Protein AF-A0A2H0R9K5-F1 (afdb_monomer_lite)

Foldseek 3Di:
DDDDFDWDFLVVLCVVLVHDSVVSVVCVVVVLFDWDQDPVRGTIHGPCRSVCSQPVPVDGPPDDDDDDDDDDDDDDDDDDDDDDDDDDDDDDDDDDDDDDDDDDDDDDDDDDDDDPPVVVVVVVVVVVVVVVPPPDDDPDDDDDDDDDDDDDDDDDDDDDDDDDDDDDDDDDDDDDDDDDDPDDPPPPPPPPPPPPPDAFDWFFWAFPDPDPVVVQVLVLCLCVVVVFDKAWAEPQQVCLQDNDDDDQATEMEGEPVCVVVCCVSRVIDGDDPVNGSYIYGYDNDDQRPPWDQGPNGTHGDPVVNLVVCVVVVVVVVSVVVVVRD

Structure (mmCIF, N/CA/C/O backbone):
data_AF-A0A2H0R9K5-F1
#
_entry.id   AF-A0A2H0R9K5-F1
#
loop_
_atom_site.group_PDB
_atom_site.id
_atom_site.type_symbol
_atom_site.label_atom_id
_atom_site.label_alt_id
_atom_site.label_comp_id
_atom_site.label_asym_id
_atom_site.label_entity_id
_atom_site.label_seq_id
_atom_site.pdbx_PDB_ins_code
_atom_site.Cartn_x
_atom_site.Cartn_y
_atom_site.Cartn_z
_atom_site.occupancy
_atom_site.B_iso_or_equiv
_atom_site.auth_seq_id
_atom_site.auth_comp_id
_atom_site.auth_asym_id
_atom_site.auth_atom_id
_atom_site.pdbx_PDB_model_num
ATOM 1 N N . MET A 1 1 ? 19.486 -34.835 -18.656 1.00 61.88 1 MET A N 1
ATOM 2 C CA . MET A 1 1 ? 18.031 -34.707 -18.447 1.00 61.88 1 MET A CA 1
ATOM 3 C C . MET A 1 1 ? 17.553 -33.772 -19.537 1.00 61.88 1 MET A C 1
ATOM 5 O O . MET A 1 1 ? 18.113 -32.690 -19.627 1.00 61.88 1 MET A O 1
ATOM 9 N N . GLU A 1 2 ? 16.656 -34.202 -20.420 1.00 77.75 2 GLU A N 1
ATOM 10 C CA . GLU A 1 2 ? 16.160 -33.324 -21.487 1.00 77.75 2 GLU A CA 1
ATOM 11 C C . GLU A 1 2 ? 15.009 -32.481 -20.941 1.00 77.75 2 GLU A C 1
ATOM 13 O O . GLU A 1 2 ? 14.020 -33.021 -20.452 1.00 77.75 2 GLU A O 1
ATOM 18 N N . LEU A 1 3 ? 15.168 -31.159 -20.976 1.00 84.88 3 LEU A N 1
ATOM 19 C CA . LEU A 1 3 ? 14.129 -30.216 -20.570 1.00 84.88 3 LEU A CA 1
ATOM 20 C C . LEU A 1 3 ? 13.207 -29.900 -21.758 1.00 84.88 3 LEU A C 1
ATOM 22 O O . LEU A 1 3 ? 13.660 -29.810 -22.902 1.00 84.88 3 LEU A O 1
ATOM 26 N N . GLU A 1 4 ? 11.920 -29.701 -21.489 1.00 88.12 4 GLU A N 1
ATOM 27 C CA . GLU A 1 4 ? 10.955 -29.189 -22.470 1.00 88.12 4 GLU A CA 1
ATOM 28 C C . GLU A 1 4 ? 11.225 -27.708 -22.778 1.00 88.12 4 GLU A C 1
ATOM 30 O O . GLU A 1 4 ? 11.683 -26.964 -21.907 1.00 88.12 4 GLU A O 1
ATOM 35 N N . ASP A 1 5 ? 10.934 -27.249 -23.999 1.00 89.38 5 ASP A N 1
ATOM 36 C CA . ASP A 1 5 ? 11.090 -25.832 -24.361 1.00 89.38 5 ASP A CA 1
ATOM 37 C C . ASP A 1 5 ? 9.854 -25.027 -23.924 1.00 89.38 5 ASP A C 1
ATOM 39 O O . ASP A 1 5 ? 8.963 -24.709 -24.711 1.00 89.38 5 ASP A O 1
ATOM 43 N N . ARG A 1 6 ? 9.769 -24.776 -22.612 1.00 94.06 6 ARG A N 1
ATOM 44 C CA . ARG A 1 6 ? 8.686 -24.030 -21.954 1.00 94.06 6 ARG A CA 1
ATOM 45 C C . ARG A 1 6 ? 9.226 -23.072 -20.889 1.00 94.06 6 ARG A C 1
ATOM 47 O O . ARG A 1 6 ? 10.407 -23.103 -20.540 1.00 94.06 6 ARG A O 1
ATOM 54 N N . PHE A 1 7 ? 8.346 -22.238 -20.336 1.00 94.62 7 PHE A N 1
ATOM 55 C CA . PHE A 1 7 ? 8.661 -21.402 -19.176 1.00 94.62 7 PHE A CA 1
ATOM 56 C C . PHE A 1 7 ? 8.480 -22.171 -17.863 1.00 94.62 7 PHE A C 1
ATOM 58 O O . PHE A 1 7 ? 7.364 -22.535 -17.498 1.00 94.62 7 PHE A O 1
ATOM 65 N N . PHE A 1 8 ? 9.567 -22.342 -17.116 1.00 97.12 8 PHE A N 1
ATOM 66 C CA . PHE A 1 8 ? 9.575 -22.985 -15.802 1.00 97.12 8 PHE A CA 1
ATOM 67 C C . PHE A 1 8 ? 9.373 -21.966 -14.672 1.00 97.12 8 PHE A C 1
ATOM 69 O O . PHE A 1 8 ? 9.818 -20.813 -14.751 1.00 97.12 8 PHE A O 1
ATOM 76 N N . LYS A 1 9 ? 8.699 -22.389 -13.600 1.00 97.50 9 LYS A N 1
ATOM 77 C CA . LYS A 1 9 ? 8.532 -21.644 -12.342 1.00 97.50 9 LYS A CA 1
ATOM 78 C C . LYS A 1 9 ? 9.784 -21.786 -11.471 1.00 97.50 9 LYS A C 1
ATOM 80 O O . LYS A 1 9 ? 10.471 -22.800 -11.526 1.00 97.50 9 LYS A O 1
ATOM 85 N N . SER A 1 10 ? 10.034 -20.820 -10.586 1.00 96.62 10 SER A N 1
ATOM 86 C CA . SER A 1 10 ? 11.189 -20.847 -9.671 1.00 96.62 10 SER A CA 1
ATOM 87 C C . SER A 1 10 ? 11.272 -22.109 -8.798 1.00 96.62 10 SER A C 1
ATOM 89 O O . SER A 1 10 ? 12.369 -22.537 -8.462 1.00 96.62 10 SER A O 1
ATOM 91 N N . THR A 1 11 ? 10.139 -22.723 -8.442 1.00 97.00 11 THR A N 1
ATOM 92 C CA . THR A 1 11 ? 10.111 -24.001 -7.708 1.00 97.00 11 THR A CA 1
ATOM 93 C C . THR A 1 11 ? 10.608 -25.160 -8.571 1.00 97.00 11 THR A C 1
ATOM 95 O O . THR A 1 11 ? 11.535 -25.845 -8.164 1.00 97.00 11 THR A O 1
ATOM 98 N N . GLU A 1 12 ? 10.090 -25.305 -9.797 1.00 96.75 12 GLU A N 1
ATOM 99 C CA . GLU A 1 12 ? 10.539 -26.338 -10.745 1.00 96.75 12 GLU A CA 1
ATOM 100 C C . GLU A 1 12 ? 12.044 -26.211 -11.032 1.00 96.75 12 GLU A C 1
ATOM 102 O O . GLU A 1 12 ? 12.755 -27.207 -11.071 1.00 96.75 12 GLU A O 1
ATOM 107 N N . VAL A 1 13 ? 12.555 -24.984 -11.187 1.00 96.81 13 VAL A N 1
ATOM 108 C CA . VAL A 1 13 ? 13.990 -24.745 -11.426 1.00 96.81 13 VAL A CA 1
ATOM 109 C C . VAL A 1 13 ? 14.841 -25.068 -10.201 1.00 96.81 13 VAL A C 1
ATOM 111 O O . VAL A 1 13 ? 15.921 -25.632 -10.353 1.00 96.81 13 VAL A O 1
ATOM 114 N N . ALA A 1 14 ? 14.371 -24.754 -8.993 1.00 97.12 14 ALA A N 1
ATOM 115 C CA . ALA A 1 14 ? 15.054 -25.140 -7.761 1.00 97.12 14 ALA A CA 1
ATOM 116 C C . ALA A 1 14 ? 15.192 -26.674 -7.660 1.00 97.12 14 ALA A C 1
ATOM 118 O O . ALA A 1 14 ? 16.291 -27.169 -7.400 1.00 97.12 14 ALA A O 1
ATOM 119 N N . ASP A 1 15 ? 14.124 -27.410 -7.985 1.00 96.19 15 ASP A N 1
ATOM 120 C CA . ASP A 1 15 ? 14.109 -28.877 -8.005 1.00 96.19 15 ASP A CA 1
ATOM 121 C C . ASP A 1 15 ? 15.028 -29.455 -9.103 1.00 96.19 15 ASP A C 1
ATOM 123 O O . ASP A 1 15 ? 15.828 -30.349 -8.823 1.00 96.19 15 ASP A O 1
ATOM 127 N N . ILE A 1 16 ? 14.990 -28.910 -10.331 1.00 94.38 16 ILE A N 1
ATOM 128 C CA . ILE A 1 16 ? 15.863 -29.317 -11.456 1.00 94.38 16 ILE A CA 1
ATOM 129 C C . ILE A 1 16 ? 17.349 -29.117 -11.121 1.00 94.38 16 ILE A C 1
ATOM 131 O O . ILE A 1 16 ? 18.182 -29.957 -11.462 1.00 94.38 16 ILE A O 1
ATOM 135 N N . LEU A 1 17 ? 17.692 -28.007 -10.462 1.00 93.50 17 LEU A N 1
ATOM 136 C CA . LEU A 1 17 ? 19.065 -27.691 -10.063 1.00 93.50 17 LEU A CA 1
ATOM 137 C C . LEU A 1 17 ? 19.501 -28.404 -8.769 1.00 93.50 17 LEU A C 1
ATOM 139 O O . LEU A 1 17 ? 20.679 -28.344 -8.418 1.00 93.50 17 LEU A O 1
ATOM 143 N N . GLY A 1 18 ? 18.583 -29.051 -8.042 1.00 95.50 18 GLY A N 1
ATOM 144 C CA . GLY A 1 18 ? 18.864 -29.688 -6.752 1.00 95.50 18 GLY A CA 1
ATOM 145 C C . GLY A 1 18 ? 19.225 -28.699 -5.635 1.00 95.50 18 GLY A C 1
ATOM 146 O O . GLY A 1 18 ? 19.995 -29.042 -4.736 1.00 95.50 18 GLY A O 1
ATOM 147 N N . VAL A 1 19 ? 18.709 -27.465 -5.683 1.00 96.31 19 VAL A N 1
ATOM 148 C CA . VAL A 1 19 ? 19.006 -26.401 -4.707 1.00 96.31 19 VAL A CA 1
ATOM 149 C C . VAL A 1 19 ? 17.740 -25.868 -4.042 1.00 96.31 19 VAL A C 1
ATOM 151 O O . VAL A 1 19 ? 16.643 -25.978 -4.572 1.00 96.31 19 VAL A O 1
ATOM 154 N N . SER A 1 20 ? 17.873 -25.223 -2.880 1.00 97.69 20 SER A N 1
ATOM 155 C CA . SER A 1 20 ? 16.721 -24.554 -2.261 1.00 97.69 20 SER A CA 1
ATOM 156 C C . SER A 1 20 ? 16.257 -23.346 -3.087 1.00 97.69 20 SER A C 1
ATOM 158 O O . SER A 1 20 ? 17.076 -22.634 -3.673 1.00 97.69 20 SER A O 1
ATOM 160 N N . LEU A 1 21 ? 14.961 -23.026 -3.035 1.00 96.94 21 LEU A N 1
ATOM 161 C CA . LEU A 1 21 ? 14.397 -21.823 -3.664 1.00 96.94 21 LEU A CA 1
ATOM 162 C C . LEU A 1 21 ? 15.119 -20.529 -3.223 1.00 96.94 21 LEU A C 1
ATOM 164 O O . LEU A 1 21 ? 15.332 -19.619 -4.020 1.00 96.94 21 LEU A O 1
ATOM 168 N N . ARG A 1 22 ? 15.575 -20.466 -1.962 1.00 95.62 22 ARG A N 1
ATOM 169 C CA . ARG A 1 22 ? 16.378 -19.349 -1.430 1.00 95.62 22 ARG A CA 1
ATOM 170 C C . ARG A 1 22 ? 17.770 -19.267 -2.065 1.00 95.62 22 ARG A C 1
ATOM 172 O O . ARG A 1 22 ? 18.311 -18.173 -2.217 1.00 95.62 22 ARG A O 1
ATOM 179 N N . THR A 1 23 ? 18.354 -20.408 -2.423 1.00 96.94 23 THR A N 1
ATOM 180 C CA . THR A 1 23 ? 19.623 -20.480 -3.158 1.00 96.94 23 THR A CA 1
ATOM 181 C C . THR A 1 23 ? 19.438 -19.998 -4.596 1.00 96.94 23 THR A C 1
ATOM 183 O O . THR A 1 23 ? 20.260 -19.220 -5.069 1.00 96.94 23 THR A O 1
ATOM 186 N N . LEU A 1 24 ? 18.336 -20.383 -5.253 1.00 97.00 24 LEU A N 1
ATOM 187 C CA . LEU A 1 24 ? 18.006 -19.915 -6.602 1.00 97.00 24 LEU A CA 1
ATOM 188 C C . LEU A 1 24 ? 17.860 -18.386 -6.658 1.00 97.00 24 LEU A C 1
ATOM 190 O O . LEU A 1 24 ? 18.497 -17.759 -7.499 1.00 97.00 24 LEU A O 1
ATOM 194 N N . TYR A 1 25 ? 17.119 -17.774 -5.724 1.00 96.12 25 TYR A N 1
ATOM 195 C CA . TYR A 1 25 ? 17.023 -16.307 -5.660 1.00 96.12 25 TYR A CA 1
ATOM 196 C C . TYR A 1 25 ? 18.395 -15.643 -5.488 1.00 96.12 25 TYR A C 1
ATOM 198 O O . TYR A 1 25 ? 18.712 -14.713 -6.218 1.00 96.12 25 TYR A O 1
ATOM 206 N N . ARG A 1 26 ? 19.285 -16.195 -4.651 1.00 96.31 26 ARG A N 1
ATOM 207 C CA . ARG A 1 26 ? 20.668 -15.693 -4.542 1.00 96.31 26 ARG A CA 1
ATOM 208 C C . ARG A 1 26 ? 21.471 -15.802 -5.842 1.00 96.31 26 ARG A C 1
ATOM 210 O O . ARG A 1 26 ? 22.370 -14.990 -6.057 1.00 96.31 26 ARG A O 1
ATOM 217 N N . TYR A 1 27 ? 21.205 -16.789 -6.697 1.00 95.88 27 TYR A N 1
ATOM 218 C CA . TYR A 1 27 ? 21.836 -16.875 -8.019 1.00 95.88 27 TYR A CA 1
ATOM 219 C C . TYR A 1 27 ? 21.291 -15.822 -8.990 1.00 95.88 27 TYR A C 1
ATOM 221 O O . TYR A 1 27 ? 22.061 -15.321 -9.804 1.00 95.88 27 TYR A O 1
ATOM 229 N N . MET A 1 28 ? 20.021 -15.435 -8.863 1.00 95.12 28 MET A N 1
ATOM 230 C CA . MET A 1 28 ? 19.439 -14.316 -9.611 1.00 95.12 28 MET A CA 1
ATOM 231 C C . MET A 1 28 ? 20.003 -12.972 -9.122 1.00 95.12 28 MET A C 1
ATOM 233 O O . MET A 1 28 ? 20.501 -12.193 -9.929 1.00 95.12 28 MET A O 1
ATOM 237 N N . ASP A 1 29 ? 20.033 -12.743 -7.802 1.00 94.69 29 ASP A N 1
ATOM 238 C CA . ASP A 1 29 ? 20.587 -11.528 -7.176 1.00 94.69 29 ASP A CA 1
ATOM 239 C C . ASP A 1 29 ? 22.064 -11.306 -7.549 1.00 94.69 29 ASP A C 1
ATOM 241 O O . ASP A 1 29 ? 22.517 -10.177 -7.718 1.00 94.69 29 ASP A O 1
ATOM 245 N N . SER A 1 30 ? 22.828 -12.398 -7.683 1.00 94.31 30 SER A N 1
ATOM 246 C CA . SER A 1 30 ? 24.239 -12.374 -8.096 1.00 94.31 30 SER A CA 1
ATOM 247 C C . SER A 1 30 ? 24.457 -12.512 -9.608 1.00 94.31 30 SER A C 1
ATOM 249 O O . SER A 1 30 ? 25.593 -12.732 -10.024 1.00 94.31 30 SER A O 1
ATOM 251 N N . GLN A 1 31 ? 23.396 -12.386 -10.419 1.00 92.94 31 GLN A N 1
ATOM 252 C CA . GLN A 1 31 ? 23.425 -12.432 -11.891 1.00 92.94 31 GLN A CA 1
ATOM 253 C C . GLN A 1 31 ? 24.132 -13.677 -12.465 1.00 92.94 31 GLN A C 1
ATOM 255 O O . GLN A 1 31 ? 24.760 -13.636 -13.519 1.00 92.94 31 GLN A O 1
ATOM 260 N N . LYS A 1 32 ? 24.042 -14.809 -11.756 1.00 93.00 32 LYS A N 1
ATOM 261 C CA . LYS A 1 32 ? 24.584 -16.103 -12.201 1.00 93.00 32 LYS A CA 1
ATOM 262 C C . LYS A 1 32 ? 23.609 -16.882 -13.074 1.00 93.00 32 LYS A C 1
ATOM 264 O O . LYS A 1 32 ? 24.047 -17.724 -13.849 1.00 93.00 32 LYS A O 1
ATOM 269 N N . ILE A 1 33 ? 22.310 -16.635 -12.918 1.00 93.94 33 ILE A N 1
ATOM 270 C CA . ILE A 1 33 ? 21.252 -17.196 -13.758 1.00 93.94 33 ILE A CA 1
ATOM 271 C C . ILE A 1 33 ? 20.257 -16.092 -14.113 1.00 93.94 33 ILE A C 1
ATOM 273 O O . ILE A 1 33 ? 19.714 -15.424 -13.231 1.00 93.94 33 ILE A O 1
ATOM 277 N N . ASP A 1 34 ? 20.019 -15.912 -15.409 1.00 94.62 34 ASP A N 1
ATOM 278 C CA . ASP A 1 34 ? 19.022 -14.966 -15.898 1.00 94.62 34 ASP A CA 1
ATOM 279 C C . ASP A 1 34 ? 17.603 -15.511 -15.714 1.00 94.62 34 ASP A C 1
ATOM 281 O O . ASP A 1 34 ? 17.354 -16.718 -15.755 1.00 94.62 34 ASP A O 1
ATOM 285 N N . SER A 1 35 ? 16.645 -14.597 -15.573 1.00 95.44 35 SER A N 1
ATOM 286 C CA . SER A 1 35 ? 15.220 -14.918 -15.518 1.00 95.44 35 SER A CA 1
ATOM 287 C C . SER A 1 35 ? 14.408 -13.872 -16.274 1.00 95.44 35 SER A C 1
ATOM 289 O O . SER A 1 35 ? 14.797 -12.709 -16.358 1.00 95.44 35 SER A O 1
ATOM 291 N N . VAL A 1 36 ? 13.263 -14.280 -16.811 1.00 95.44 36 VAL A N 1
ATOM 292 C CA . VAL A 1 36 ? 12.267 -13.379 -17.393 1.00 95.44 36 VAL A CA 1
ATOM 293 C C . VAL A 1 36 ? 11.267 -13.022 -16.299 1.00 95.44 36 VAL A C 1
ATOM 295 O O . VAL A 1 36 ? 10.585 -13.902 -15.769 1.00 95.44 36 VAL A O 1
ATOM 298 N N . GLN A 1 37 ? 11.171 -11.745 -15.935 1.00 95.56 37 GLN A N 1
ATOM 299 C CA . GLN A 1 37 ? 10.149 -11.279 -15.002 1.00 95.56 37 GLN A CA 1
ATOM 300 C C . GLN A 1 37 ? 8.855 -10.978 -15.767 1.00 95.56 37 GLN A C 1
ATOM 302 O O . GLN A 1 37 ? 8.848 -10.181 -16.701 1.00 95.56 37 GLN A O 1
ATOM 307 N N . LEU A 1 38 ? 7.757 -11.633 -15.387 1.00 92.94 38 LEU A N 1
ATOM 308 C CA . LEU A 1 38 ? 6.435 -11.346 -15.949 1.00 92.94 38 LEU A CA 1
ATOM 309 C C . LEU A 1 38 ? 5.894 -10.004 -15.415 1.00 92.94 38 LEU A C 1
ATOM 311 O O . LEU A 1 38 ? 6.276 -9.608 -14.312 1.00 92.94 38 LEU A O 1
ATOM 315 N N . PRO A 1 39 ? 4.905 -9.370 -16.080 1.00 90.88 39 PRO A N 1
ATOM 316 C CA . PRO A 1 39 ? 4.207 -8.187 -15.552 1.00 90.88 39 PRO A CA 1
ATOM 317 C C . PRO A 1 39 ? 3.599 -8.382 -14.149 1.00 90.88 39 PRO A C 1
ATOM 319 O O . PRO A 1 39 ? 3.435 -7.431 -13.392 1.00 90.88 39 PRO A O 1
ATOM 322 N N . SER A 1 40 ? 3.327 -9.634 -13.760 1.00 90.00 40 SER A N 1
ATOM 323 C CA . SER A 1 40 ? 2.910 -10.023 -12.402 1.00 90.00 40 SER A CA 1
ATOM 324 C C . SER A 1 40 ? 4.023 -9.961 -11.338 1.00 90.00 40 SER A C 1
ATOM 326 O O . SER A 1 40 ? 3.800 -10.378 -10.203 1.00 90.00 40 SER A O 1
ATOM 328 N N . GLY A 1 41 ? 5.240 -9.540 -11.698 1.00 90.81 41 GLY A N 1
ATOM 329 C CA . GLY A 1 41 ? 6.438 -9.561 -10.851 1.00 90.81 41 GLY A CA 1
ATOM 330 C C . GLY A 1 41 ? 7.058 -10.951 -10.658 1.00 90.81 41 GLY A C 1
ATOM 331 O O . GLY A 1 41 ? 8.177 -11.063 -10.160 1.00 90.81 41 GLY A O 1
ATOM 332 N N . ARG A 1 42 ? 6.372 -12.029 -11.066 1.00 93.56 42 ARG A N 1
ATOM 333 C CA . ARG A 1 42 ? 6.848 -13.410 -10.895 1.00 93.56 42 ARG A CA 1
ATOM 334 C C . ARG A 1 42 ? 7.900 -13.767 -11.947 1.00 93.56 42 ARG A C 1
ATOM 336 O O . ARG A 1 42 ? 7.659 -13.618 -13.143 1.00 93.56 42 ARG A O 1
ATOM 343 N N . HIS A 1 43 ? 9.012 -14.343 -11.504 1.00 96.44 43 HIS A N 1
ATOM 344 C CA . HIS A 1 43 ? 10.077 -14.820 -12.386 1.00 96.44 43 HIS A CA 1
ATOM 345 C C . HIS A 1 43 ? 9.704 -16.126 -13.107 1.00 96.44 43 HIS A C 1
ATOM 347 O O . HIS A 1 43 ? 8.963 -16.971 -12.587 1.00 96.44 43 HIS A O 1
ATOM 353 N N . ARG A 1 44 ? 10.223 -16.279 -14.325 1.00 96.62 44 ARG A N 1
ATOM 354 C CA . ARG A 1 44 ? 10.183 -17.480 -15.163 1.00 96.62 44 ARG A CA 1
ATOM 355 C C . ARG A 1 44 ? 11.550 -17.722 -15.778 1.00 96.62 44 ARG A C 1
ATOM 357 O O . ARG A 1 44 ? 12.317 -16.786 -15.984 1.00 96.62 44 ARG A O 1
ATOM 364 N N . PHE A 1 45 ? 11.821 -18.974 -16.110 1.00 97.25 45 PHE A N 1
ATOM 365 C CA . PHE A 1 45 ? 13.084 -19.390 -16.706 1.00 97.25 45 PHE A CA 1
ATOM 366 C C . PHE A 1 45 ? 12.807 -20.148 -17.994 1.00 97.25 45 PHE A C 1
ATOM 368 O O . PHE A 1 45 ? 11.906 -20.984 -18.047 1.00 97.25 45 PHE A O 1
ATOM 375 N N . THR A 1 46 ? 13.578 -19.853 -19.030 1.00 96.62 46 THR A N 1
ATOM 376 C CA . THR A 1 46 ? 13.589 -20.628 -20.273 1.00 96.62 46 THR A CA 1
ATOM 377 C C . THR A 1 46 ? 14.533 -21.818 -20.137 1.00 96.62 46 THR A C 1
ATOM 379 O O . THR A 1 46 ? 15.517 -21.759 -19.392 1.00 96.62 46 THR A O 1
ATOM 382 N N . LYS A 1 47 ? 14.292 -22.873 -20.920 1.00 94.81 47 LYS A N 1
ATOM 383 C CA . LYS A 1 47 ? 15.194 -24.027 -21.044 1.00 94.81 47 LYS A CA 1
ATOM 384 C C . LYS A 1 47 ? 16.664 -23.611 -21.199 1.00 94.81 47 LYS A C 1
ATOM 386 O O . LYS A 1 47 ? 17.516 -24.070 -20.444 1.00 94.81 47 LYS A O 1
ATOM 391 N N . LYS A 1 48 ? 16.941 -22.669 -22.108 1.00 93.50 48 LYS A N 1
ATOM 392 C CA . LYS A 1 48 ? 18.295 -22.167 -22.408 1.00 93.50 48 LYS A CA 1
ATOM 393 C C . LYS A 1 48 ? 18.993 -21.517 -21.210 1.00 93.50 48 LYS A C 1
ATOM 395 O O . LYS A 1 48 ? 20.207 -21.634 -21.103 1.00 93.50 48 LYS A O 1
ATOM 400 N N . GLN A 1 49 ? 18.260 -20.855 -20.312 1.00 93.81 49 GLN A N 1
ATOM 401 C CA . GLN A 1 49 ? 18.834 -20.260 -19.095 1.00 93.81 49 GLN A CA 1
ATOM 402 C C . GLN A 1 49 ? 19.214 -21.337 -18.070 1.00 93.81 49 GLN A C 1
ATOM 404 O O . GLN A 1 49 ? 20.272 -21.252 -17.452 1.00 93.81 49 GLN A O 1
ATOM 409 N N . ILE A 1 50 ? 18.387 -22.378 -17.929 1.00 94.06 50 ILE A N 1
ATOM 410 C CA . ILE A 1 50 ? 18.628 -23.496 -17.004 1.00 94.06 50 ILE A CA 1
ATOM 411 C C . ILE A 1 50 ? 19.787 -24.368 -17.509 1.00 94.06 50 ILE A C 1
ATOM 413 O O . ILE A 1 50 ? 20.716 -24.655 -16.758 1.00 94.06 50 ILE A O 1
ATOM 417 N N . GLU A 1 51 ? 19.776 -24.742 -18.792 1.00 92.50 51 GLU A N 1
ATOM 418 C CA . GLU A 1 51 ? 20.873 -25.478 -19.435 1.00 92.50 51 GLU A CA 1
ATOM 419 C C . GLU A 1 51 ? 22.157 -24.642 -19.464 1.00 92.50 51 GLU A C 1
ATOM 421 O O . GLU A 1 51 ? 23.228 -25.141 -19.128 1.00 92.50 51 GLU A O 1
ATOM 426 N N . GLY A 1 52 ? 22.049 -23.347 -19.776 1.00 91.50 52 GLY A N 1
ATOM 427 C CA . GLY A 1 52 ? 23.154 -22.399 -19.690 1.00 91.50 52 GLY A CA 1
ATOM 428 C C . GLY A 1 52 ? 23.786 -22.389 -18.301 1.00 91.50 52 GLY A C 1
ATOM 429 O O . GLY A 1 52 ? 25.002 -22.501 -18.197 1.00 91.50 52 GLY A O 1
ATOM 430 N N . PHE A 1 53 ? 22.994 -22.348 -17.229 1.00 91.56 53 PHE A N 1
ATOM 431 C CA . PHE A 1 53 ? 23.512 -22.425 -15.861 1.00 91.56 53 PHE A CA 1
ATOM 432 C C . PHE A 1 53 ? 24.170 -23.781 -15.545 1.00 91.56 53 PHE A C 1
ATOM 434 O O . PHE A 1 53 ? 25.273 -23.811 -15.002 1.00 91.56 53 PHE A O 1
ATOM 441 N N . LEU A 1 54 ? 23.532 -24.895 -15.923 1.00 89.25 54 LEU A N 1
ATOM 442 C CA . LEU A 1 54 ? 24.034 -26.256 -15.678 1.00 89.25 54 LEU A CA 1
ATOM 443 C C . LEU A 1 54 ? 25.339 -26.582 -16.423 1.00 89.25 54 LEU A C 1
ATOM 445 O O . LEU A 1 54 ? 26.110 -27.409 -15.939 1.00 89.25 54 LEU A O 1
ATOM 449 N N . TYR A 1 55 ? 25.572 -25.962 -17.585 1.00 85.88 55 TYR A N 1
ATOM 450 C CA . TYR A 1 55 ? 26.686 -26.292 -18.480 1.00 85.88 55 TYR A CA 1
ATOM 451 C C . TYR A 1 55 ? 27.705 -25.151 -18.700 1.00 85.88 55 TYR A C 1
ATOM 453 O O . TYR A 1 55 ? 28.745 -25.396 -19.309 1.00 85.88 55 TYR A O 1
ATOM 461 N N . SER A 1 56 ? 27.475 -23.926 -18.197 1.00 72.81 56 SER A N 1
ATOM 462 C CA . SER A 1 56 ? 28.468 -22.826 -18.282 1.00 72.81 56 SER A CA 1
ATOM 463 C C . SER A 1 56 ? 29.681 -23.051 -17.381 1.00 72.81 56 SER A C 1
ATOM 465 O O . SER A 1 56 ? 30.797 -22.672 -17.733 1.00 72.81 56 SER A O 1
ATOM 467 N N . SER A 1 57 ? 29.493 -23.697 -16.228 1.00 56.88 57 SER A N 1
ATOM 468 C CA . SER A 1 57 ? 30.588 -24.375 -15.538 1.00 56.88 57 SER A CA 1
ATOM 469 C C . SER A 1 57 ? 30.768 -25.744 -16.187 1.00 56.88 57 SER A C 1
ATOM 471 O O . SER A 1 57 ? 29.886 -26.588 -16.061 1.00 56.88 57 SER A O 1
ATOM 473 N N . GLY A 1 58 ? 31.899 -25.971 -16.861 1.00 48.09 58 GLY A N 1
ATOM 474 C CA . GLY A 1 58 ? 32.185 -27.189 -17.640 1.00 48.09 58 GLY A CA 1
ATOM 475 C C . GLY A 1 58 ? 32.343 -28.498 -16.847 1.00 48.09 58 GLY A C 1
ATOM 476 O O . GLY A 1 58 ? 32.968 -29.424 -17.346 1.00 48.09 58 GLY A O 1
ATOM 477 N N . GLU A 1 59 ? 31.797 -28.571 -15.633 1.00 50.78 59 GLU A N 1
ATOM 478 C CA . GLU A 1 59 ? 31.743 -29.737 -14.751 1.00 50.78 59 GLU A CA 1
ATOM 479 C C . GLU A 1 59 ? 30.312 -29.833 -14.181 1.00 50.78 59 GLU A C 1
ATOM 481 O O . GLU A 1 59 ? 29.872 -28.902 -13.495 1.00 50.78 59 GLU A O 1
ATOM 486 N N . PRO A 1 60 ? 29.547 -30.906 -14.457 1.00 48.84 60 PRO A N 1
ATOM 487 C CA . PRO A 1 60 ? 28.164 -31.014 -14.006 1.00 48.84 60 PRO A CA 1
ATOM 488 C C . PRO A 1 60 ? 28.094 -31.249 -12.490 1.00 48.84 60 PRO A C 1
ATOM 490 O O . PRO A 1 60 ? 28.524 -32.285 -11.988 1.00 48.84 60 PRO A O 1
ATOM 493 N N . LEU A 1 61 ? 27.452 -30.334 -11.756 1.00 52.78 61 LEU A N 1
ATOM 494 C CA . LEU A 1 61 ? 27.316 -30.363 -10.286 1.00 52.78 61 LEU A CA 1
ATOM 495 C C . LEU A 1 61 ? 26.476 -31.531 -9.711 1.00 52.78 61 LEU A C 1
ATOM 497 O O . LEU A 1 61 ? 26.180 -31.555 -8.517 1.00 52.78 61 LEU A O 1
ATOM 501 N N . MET A 1 62 ? 26.109 -32.534 -10.513 1.00 47.69 62 MET A N 1
ATOM 502 C CA . MET A 1 62 ? 25.287 -33.679 -10.097 1.00 47.69 62 MET A CA 1
ATOM 503 C C . MET A 1 62 ? 26.081 -34.813 -9.424 1.00 47.69 62 MET A C 1
ATOM 505 O O . MET A 1 62 ? 25.812 -35.987 -9.672 1.00 47.69 62 MET A O 1
ATOM 509 N N . GLN A 1 63 ? 27.037 -34.484 -8.549 1.00 43.38 63 GLN A N 1
ATOM 510 C CA . GLN A 1 63 ? 27.637 -35.438 -7.606 1.00 43.38 63 GLN A CA 1
ATOM 511 C C . GLN A 1 63 ? 28.420 -34.713 -6.501 1.00 43.38 63 GLN A C 1
ATOM 513 O O . GLN A 1 63 ? 29.615 -34.480 -6.634 1.00 43.38 63 GLN A O 1
ATOM 518 N N . ASN A 1 64 ? 27.735 -34.354 -5.407 1.00 38.47 64 ASN A N 1
ATOM 519 C CA . ASN A 1 64 ? 28.247 -34.407 -4.026 1.00 38.47 64 ASN A CA 1
ATOM 520 C C . ASN A 1 64 ? 27.183 -33.891 -3.041 1.00 38.47 64 ASN A C 1
ATOM 522 O O . ASN A 1 64 ? 27.086 -32.695 -2.781 1.00 38.47 64 ASN A O 1
ATOM 526 N N . ILE A 1 65 ? 26.412 -34.813 -2.455 1.00 40.69 65 ILE A N 1
ATOM 527 C CA . ILE A 1 65 ? 25.591 -34.545 -1.266 1.00 40.69 65 ILE A CA 1
ATOM 528 C C . ILE A 1 65 ? 26.375 -35.052 -0.046 1.00 40.69 65 ILE A C 1
ATOM 530 O O . ILE A 1 65 ? 26.356 -36.257 0.219 1.00 40.69 65 ILE A O 1
ATOM 534 N N . PRO A 1 66 ? 27.062 -34.188 0.723 1.00 40.16 66 PRO A N 1
ATOM 535 C CA . PRO A 1 66 ? 27.548 -34.563 2.038 1.00 40.16 66 PRO A CA 1
ATOM 536 C C . PRO A 1 66 ? 26.378 -34.531 3.029 1.00 40.16 66 PRO A C 1
ATOM 538 O O . PRO A 1 66 ? 26.086 -33.511 3.652 1.00 40.16 66 PRO A O 1
ATOM 541 N N . ASN A 1 67 ? 25.722 -35.677 3.204 1.00 45.84 67 ASN A N 1
ATOM 542 C CA . ASN A 1 67 ? 24.987 -35.942 4.436 1.00 45.84 67 ASN A CA 1
ATOM 543 C C . ASN A 1 67 ? 25.996 -35.926 5.593 1.00 45.84 67 ASN A C 1
ATOM 545 O O . ASN A 1 67 ? 26.788 -36.861 5.696 1.00 45.84 67 ASN A O 1
ATOM 549 N N . ASN A 1 68 ? 25.938 -34.937 6.490 1.00 35.94 68 ASN A N 1
ATOM 550 C CA . ASN A 1 68 ? 26.186 -35.244 7.897 1.00 35.94 68 ASN A CA 1
ATOM 551 C C . ASN A 1 68 ? 25.549 -34.261 8.883 1.00 35.94 68 ASN A C 1
ATOM 553 O O . ASN A 1 68 ? 25.576 -33.046 8.704 1.00 35.94 68 ASN A O 1
ATOM 557 N N . SER A 1 69 ? 25.015 -34.836 9.956 1.00 44.09 69 SER A N 1
ATOM 558 C CA . SER A 1 69 ? 24.738 -34.150 11.221 1.00 44.09 69 SER A CA 1
ATOM 559 C C . SER A 1 69 ? 25.964 -34.254 12.144 1.00 44.09 69 SER A C 1
ATOM 561 O O . SER A 1 69 ? 26.906 -34.968 11.810 1.00 44.09 69 SER A O 1
ATOM 563 N N . GLN A 1 70 ? 25.895 -33.627 13.328 1.00 43.66 70 GLN A N 1
ATOM 564 C CA . GLN A 1 70 ? 26.941 -33.578 14.374 1.00 43.66 70 GLN A CA 1
ATOM 565 C C . GLN A 1 70 ? 28.111 -32.636 14.008 1.00 43.66 70 GLN A C 1
ATOM 567 O O . GLN A 1 70 ? 28.698 -32.741 12.940 1.00 43.66 70 GLN A O 1
ATOM 572 N N . ASP A 1 71 ? 28.329 -31.537 14.739 1.00 43.94 71 ASP A N 1
ATOM 573 C CA . ASP A 1 71 ? 28.824 -31.414 16.131 1.00 43.94 71 ASP A CA 1
ATOM 574 C C . ASP A 1 71 ? 30.361 -31.549 16.220 1.00 43.94 71 ASP A C 1
ATOM 576 O O . ASP A 1 71 ? 30.984 -32.226 15.410 1.00 43.94 71 ASP A O 1
ATOM 580 N N . SER A 1 72 ? 30.964 -30.908 17.226 1.00 41.59 72 SER A N 1
ATOM 581 C CA . SER A 1 72 ? 32.399 -30.628 17.417 1.00 41.59 72 SER A CA 1
ATOM 582 C C . SER A 1 72 ? 32.933 -29.432 16.621 1.00 41.59 72 SER A C 1
ATOM 584 O O . SER A 1 72 ? 33.228 -29.507 15.430 1.00 41.59 72 SER A O 1
ATOM 586 N N . GLY A 1 73 ? 33.141 -28.312 17.317 1.00 43.97 73 GLY A N 1
ATOM 587 C CA . GLY A 1 73 ? 33.900 -27.189 16.773 1.00 43.97 73 GLY A CA 1
ATOM 588 C C . GLY A 1 73 ? 35.395 -27.505 16.687 1.00 43.97 73 GLY A C 1
ATOM 589 O O . GLY A 1 73 ? 35.952 -28.148 17.576 1.00 43.97 73 GLY A O 1
ATOM 590 N N . ASN A 1 74 ? 36.071 -26.981 15.663 1.00 37.59 74 ASN A N 1
ATOM 591 C CA . ASN A 1 74 ? 37.518 -26.811 15.721 1.00 37.59 74 ASN A CA 1
ATOM 592 C C . ASN A 1 74 ? 37.959 -25.539 14.986 1.00 37.59 74 ASN A C 1
ATOM 594 O O . ASN A 1 74 ? 37.523 -25.256 13.872 1.00 37.59 74 ASN A O 1
ATOM 598 N N . ARG A 1 75 ? 38.818 -24.757 15.643 1.00 45.53 75 ARG A N 1
ATOM 599 C CA . ARG A 1 75 ? 39.376 -23.498 15.138 1.00 45.53 75 ARG A CA 1
ATOM 600 C C . ARG A 1 75 ? 40.618 -23.823 14.317 1.00 45.53 75 ARG A C 1
ATOM 602 O O . ARG A 1 75 ? 41.580 -24.340 14.873 1.00 45.53 75 ARG A O 1
ATOM 609 N N . ILE A 1 76 ? 40.625 -23.470 13.033 1.00 43.94 76 ILE A N 1
ATOM 610 C CA . ILE A 1 76 ? 41.837 -23.506 12.208 1.00 43.94 76 ILE A CA 1
ATOM 611 C C . ILE A 1 76 ? 42.098 -22.107 11.658 1.00 43.94 76 ILE A C 1
ATOM 613 O O . ILE A 1 76 ? 41.321 -21.565 10.877 1.00 43.94 76 ILE A O 1
ATOM 617 N N . GLU A 1 77 ? 43.214 -21.532 12.090 1.00 47.53 77 GLU A N 1
ATOM 618 C CA . GLU A 1 77 ? 43.821 -20.362 11.468 1.00 47.53 77 GLU A CA 1
ATOM 619 C C . GLU A 1 77 ? 44.536 -20.811 10.190 1.00 47.53 77 GLU A C 1
ATOM 621 O O . GLU A 1 77 ? 45.378 -21.707 10.241 1.00 47.53 77 GLU A O 1
ATOM 626 N N . VAL A 1 78 ? 44.236 -20.183 9.051 1.00 43.81 78 VAL A N 1
ATOM 627 C CA . VAL A 1 78 ? 45.026 -20.356 7.824 1.00 43.81 78 VAL A CA 1
ATOM 628 C C . VAL A 1 78 ? 45.599 -19.008 7.419 1.00 43.81 78 VAL A C 1
ATOM 630 O O . VAL A 1 78 ? 44.917 -18.141 6.880 1.00 43.81 78 VAL A O 1
ATOM 633 N N . ASN A 1 79 ? 46.884 -18.852 7.711 1.00 43.75 79 ASN A N 1
ATOM 634 C CA . ASN A 1 79 ? 47.713 -17.745 7.272 1.00 43.75 79 ASN A CA 1
ATOM 635 C C . ASN A 1 79 ? 48.480 -18.190 6.018 1.00 43.75 79 ASN A C 1
ATOM 637 O O . ASN A 1 79 ? 49.423 -18.975 6.123 1.00 43.75 79 ASN A O 1
ATOM 641 N N . THR A 1 80 ? 48.081 -17.741 4.827 1.00 43.22 80 THR A N 1
ATOM 642 C CA . THR A 1 80 ? 48.887 -17.902 3.605 1.00 43.22 80 THR A CA 1
ATOM 643 C C . THR A 1 80 ? 48.540 -16.802 2.607 1.00 43.22 80 THR A C 1
ATOM 645 O O . THR A 1 80 ? 47.419 -16.742 2.113 1.00 43.22 80 THR A O 1
ATOM 648 N N . GLY A 1 81 ? 49.499 -15.925 2.310 1.00 40.34 81 GLY A N 1
ATOM 649 C CA . GLY A 1 81 ? 49.388 -14.982 1.197 1.00 40.34 81 GLY A CA 1
ATOM 650 C C . GLY A 1 81 ? 49.983 -15.568 -0.082 1.00 40.34 81 GLY A C 1
ATOM 651 O O . GLY A 1 81 ? 50.971 -16.296 -0.010 1.00 40.34 81 GLY A O 1
ATOM 652 N N . MET A 1 82 ? 49.418 -15.213 -1.238 1.00 37.69 82 MET A N 1
ATOM 653 C CA . MET A 1 82 ? 50.100 -15.288 -2.534 1.00 37.69 82 MET A CA 1
ATOM 654 C C . MET A 1 82 ? 49.498 -14.301 -3.547 1.00 37.69 82 MET A C 1
ATOM 656 O O . MET A 1 82 ? 48.331 -13.933 -3.467 1.00 37.69 82 MET A O 1
ATOM 660 N N . ASP A 1 83 ? 50.375 -13.868 -4.445 1.00 36.78 83 ASP A N 1
ATOM 661 C CA . ASP A 1 83 ? 50.338 -12.803 -5.451 1.00 36.78 83 ASP A CA 1
ATOM 662 C C . ASP A 1 83 ? 49.020 -12.304 -6.084 1.00 36.78 83 ASP A C 1
ATOM 664 O O . ASP A 1 83 ? 48.197 -13.050 -6.613 1.00 36.78 83 ASP A O 1
ATOM 668 N N . LEU A 1 84 ? 48.954 -10.969 -6.203 1.00 42.38 84 LEU A N 1
ATOM 669 C CA . LEU A 1 84 ? 48.172 -10.244 -7.212 1.00 42.38 84 LEU A CA 1
ATOM 670 C C . LEU A 1 84 ? 48.913 -10.236 -8.566 1.00 42.38 84 LEU A C 1
ATOM 672 O O . LEU A 1 84 ? 50.029 -9.715 -8.631 1.00 42.38 84 LEU A O 1
ATOM 676 N N . PRO A 1 85 ? 48.277 -10.624 -9.684 1.00 48.22 85 PRO A N 1
ATOM 677 C CA . PRO A 1 85 ? 48.711 -10.197 -11.008 1.00 48.22 85 PRO A CA 1
ATOM 678 C C . PRO A 1 85 ? 48.163 -8.793 -11.329 1.00 48.22 85 PRO A C 1
ATOM 680 O O . PRO A 1 85 ? 46.955 -8.562 -11.345 1.00 48.22 85 PRO A O 1
ATOM 683 N N . GLN A 1 86 ? 49.055 -7.844 -11.628 1.00 39.94 86 GLN A N 1
ATOM 684 C CA . GLN A 1 86 ? 48.680 -6.513 -12.121 1.00 39.94 86 GLN A CA 1
ATOM 685 C C . GLN A 1 86 ? 48.022 -6.605 -13.508 1.00 39.94 86 GLN A C 1
ATOM 687 O O . GLN A 1 86 ? 48.688 -6.928 -14.495 1.00 39.94 86 GLN A O 1
ATOM 692 N N . ILE A 1 87 ? 46.740 -6.245 -13.611 1.00 42.00 87 ILE A N 1
ATOM 693 C CA . ILE A 1 87 ? 46.084 -6.033 -14.907 1.00 42.00 87 ILE A CA 1
ATOM 694 C C . ILE A 1 87 ? 46.453 -4.636 -15.414 1.00 42.00 87 ILE A C 1
ATOM 696 O O . ILE A 1 87 ? 46.197 -3.625 -14.759 1.00 42.00 87 ILE A O 1
ATOM 700 N N . LYS A 1 88 ? 47.087 -4.589 -16.588 1.00 41.34 88 LYS A N 1
ATOM 701 C CA . LYS A 1 88 ? 47.524 -3.346 -17.229 1.00 41.34 88 LYS A CA 1
ATOM 702 C C . LYS A 1 88 ? 46.328 -2.575 -17.782 1.00 41.34 88 LYS A C 1
ATOM 704 O O . LYS A 1 88 ? 45.512 -3.129 -18.517 1.00 41.34 88 LYS A O 1
ATOM 709 N N . GLN A 1 89 ? 46.289 -1.278 -17.490 1.00 40.97 89 GLN A N 1
ATOM 710 C CA . GLN A 1 89 ? 45.441 -0.327 -18.201 1.00 40.97 89 GLN A CA 1
ATOM 711 C C . GLN A 1 89 ? 45.759 -0.389 -19.702 1.00 40.97 89 GLN A C 1
ATOM 713 O O . GLN A 1 89 ? 46.927 -0.393 -20.091 1.00 40.97 89 GLN A O 1
ATOM 718 N N . SER A 1 90 ? 44.716 -0.463 -20.527 1.00 42.47 90 SER A N 1
ATOM 719 C CA . SER A 1 90 ? 44.817 -0.395 -21.985 1.00 42.47 90 SER A CA 1
ATOM 720 C C . SER A 1 90 ? 43.964 0.774 -22.453 1.00 42.47 90 SER A C 1
ATOM 722 O O . SER A 1 90 ? 42.737 0.694 -22.409 1.00 42.47 90 SER A O 1
ATOM 724 N N . ASP A 1 91 ? 44.603 1.863 -22.874 1.00 41.00 91 ASP A N 1
ATOM 725 C CA . ASP A 1 91 ? 43.902 2.980 -23.498 1.00 41.00 91 ASP A CA 1
ATOM 726 C C . ASP A 1 91 ? 43.190 2.511 -24.772 1.00 41.00 91 ASP A C 1
ATOM 728 O O . ASP A 1 91 ? 43.784 1.873 -25.641 1.00 41.00 91 ASP A O 1
ATOM 732 N N . SER A 1 92 ? 41.913 2.859 -24.909 1.00 40.88 92 SER A N 1
ATOM 733 C CA . SER A 1 92 ? 41.180 2.775 -26.175 1.00 40.88 92 SER A CA 1
ATOM 734 C C . SER A 1 92 ? 40.444 4.085 -26.409 1.00 40.88 92 SER A C 1
ATOM 736 O O . SER A 1 92 ? 39.270 4.241 -26.083 1.00 40.88 92 SER A O 1
ATOM 738 N N . GLN A 1 93 ? 41.169 5.050 -26.974 1.00 38.06 93 GLN A N 1
ATOM 739 C CA . GLN A 1 93 ? 40.570 6.257 -27.529 1.00 38.06 93 GLN A CA 1
ATOM 740 C C . GLN A 1 93 ? 39.803 5.900 -28.809 1.00 38.06 93 GLN A C 1
ATOM 742 O O . GLN A 1 93 ? 40.413 5.587 -29.830 1.00 38.06 93 GLN A O 1
ATOM 747 N N . THR A 1 94 ? 38.478 6.019 -28.794 1.00 37.19 94 THR A N 1
ATOM 748 C CA . THR A 1 94 ? 37.664 6.107 -30.015 1.00 37.19 94 THR A CA 1
ATOM 749 C C . THR A 1 94 ? 36.897 7.423 -30.014 1.00 37.19 94 THR A C 1
ATOM 751 O O . THR A 1 94 ? 35.809 7.557 -29.460 1.00 37.19 94 THR A O 1
ATOM 754 N N . GLY A 1 95 ? 37.502 8.440 -30.631 1.00 34.03 95 GLY A N 1
ATOM 755 C CA . GLY A 1 95 ? 36.842 9.722 -30.847 1.00 34.03 95 GLY A CA 1
ATOM 756 C C . GLY A 1 95 ? 35.714 9.584 -31.867 1.00 34.03 95 GLY A C 1
ATOM 757 O O . GLY A 1 95 ? 35.957 9.184 -33.005 1.00 34.03 95 GLY A O 1
ATOM 758 N N . TYR A 1 96 ? 34.495 9.960 -31.481 1.00 33.72 96 TYR A N 1
ATOM 759 C CA . TYR A 1 96 ? 33.393 10.115 -32.425 1.00 33.72 96 TYR A CA 1
ATOM 760 C C . TYR A 1 96 ? 33.376 11.534 -32.990 1.00 33.72 96 TYR A C 1
ATOM 762 O O . TYR A 1 96 ? 33.179 12.518 -32.276 1.00 33.72 96 TYR A O 1
ATOM 770 N N . ASN A 1 97 ? 33.608 11.624 -34.299 1.00 39.19 97 ASN A N 1
ATOM 771 C CA . ASN A 1 97 ? 33.545 12.875 -35.041 1.00 39.19 97 ASN A CA 1
ATOM 772 C C . ASN A 1 97 ? 32.118 13.428 -35.074 1.00 39.19 97 ASN A C 1
ATOM 774 O O . ASN A 1 97 ? 31.156 12.697 -35.293 1.00 39.19 97 ASN A O 1
ATOM 778 N N . LYS A 1 98 ? 32.019 14.752 -34.951 1.00 51.44 98 LYS A N 1
ATOM 779 C CA . LYS A 1 98 ? 30.808 15.546 -35.163 1.00 51.44 98 LYS A CA 1
ATOM 780 C C . LYS A 1 98 ? 30.809 16.121 -36.586 1.00 51.44 98 LYS A C 1
ATOM 782 O O . LYS A 1 98 ? 31.633 16.995 -36.857 1.00 51.44 98 LYS A O 1
ATOM 787 N N . PRO A 1 99 ? 29.871 15.742 -37.468 1.00 46.28 99 PRO A N 1
ATOM 788 C CA . PRO A 1 99 ? 29.495 16.548 -38.622 1.00 46.28 99 PRO A CA 1
ATOM 789 C C . PRO A 1 99 ? 28.253 17.374 -38.272 1.00 46.28 99 PRO A C 1
ATOM 791 O O . PRO A 1 99 ? 27.216 16.834 -37.899 1.00 46.28 99 PRO A O 1
ATOM 794 N N . SER A 1 100 ? 28.359 18.694 -38.394 1.00 43.31 100 SER A N 1
ATOM 795 C CA . SER A 1 100 ? 27.229 19.615 -38.263 1.00 43.31 100 SER A CA 1
ATOM 796 C C . SER A 1 100 ? 26.794 20.035 -39.663 1.00 43.31 100 SER A C 1
ATOM 798 O O . SER A 1 100 ? 27.551 20.751 -40.316 1.00 43.31 100 SER A O 1
ATOM 800 N N . GLN A 1 101 ? 25.610 19.621 -40.124 1.00 41.81 101 GLN A N 1
ATOM 801 C CA . GLN A 1 101 ? 24.969 20.195 -41.313 1.00 41.81 101 GLN A CA 1
ATOM 802 C C . GLN A 1 101 ? 23.442 20.256 -41.175 1.00 41.81 101 GLN A C 1
ATOM 804 O O . GLN A 1 101 ? 22.779 19.260 -40.914 1.00 41.81 101 GLN A O 1
ATOM 809 N N . GLU A 1 102 ? 22.928 21.451 -41.439 1.00 53.38 102 GLU A N 1
ATOM 810 C CA . GLU A 1 102 ? 21.563 21.811 -41.824 1.00 53.38 102 GLU A CA 1
ATOM 811 C C . GLU A 1 102 ? 21.705 22.802 -43.003 1.00 53.38 102 GLU A C 1
ATOM 813 O O . GLU A 1 102 ? 22.782 23.392 -43.158 1.00 53.38 102 GLU A O 1
ATOM 818 N N . PRO A 1 103 ? 20.645 23.124 -43.764 1.00 56.97 103 PRO A N 1
ATOM 819 C CA . PRO A 1 103 ? 19.466 22.314 -44.091 1.00 56.97 103 PRO A CA 1
ATOM 820 C C . PRO A 1 103 ? 19.170 22.327 -45.612 1.00 56.97 103 PRO A C 1
ATOM 822 O O . PRO A 1 103 ? 19.517 23.289 -46.297 1.00 56.97 103 PRO A O 1
ATOM 825 N N . ASN A 1 104 ? 18.437 21.340 -46.158 1.00 36.38 104 ASN A N 1
ATOM 826 C CA . ASN A 1 104 ? 17.591 21.616 -47.336 1.00 36.38 104 ASN A CA 1
ATOM 827 C C . ASN A 1 104 ? 16.467 20.596 -47.628 1.00 36.38 104 ASN A C 1
ATOM 829 O O . ASN A 1 104 ? 16.712 19.441 -47.951 1.00 36.38 104 ASN A O 1
ATOM 833 N N . GLN A 1 105 ? 15.240 21.113 -47.541 1.00 40.16 105 GLN A N 1
ATOM 834 C CA . GLN A 1 105 ? 14.014 20.858 -48.318 1.00 40.16 105 GLN A CA 1
ATOM 835 C C . GLN A 1 105 ? 13.741 19.518 -49.056 1.00 40.16 105 GLN A C 1
ATOM 837 O O . GLN A 1 105 ? 14.400 19.165 -50.026 1.00 40.16 105 GLN A O 1
ATOM 842 N N . SER A 1 106 ? 12.532 19.005 -48.766 1.00 41.19 106 SER A N 1
ATOM 843 C CA . SER A 1 106 ? 11.525 18.477 -49.716 1.00 41.19 106 SER A CA 1
ATOM 844 C C . SER A 1 106 ? 11.737 17.111 -50.392 1.00 41.19 106 SER A C 1
ATOM 846 O O . SER A 1 106 ? 12.391 16.999 -51.427 1.00 41.19 106 SER A O 1
ATOM 848 N N . SER A 1 107 ? 10.991 16.089 -49.952 1.00 46.53 107 SER A N 1
ATOM 849 C CA . SER A 1 107 ? 9.706 15.688 -50.582 1.00 46.53 107 SER A CA 1
ATOM 850 C C . SER A 1 107 ? 9.127 14.402 -49.950 1.00 46.53 107 SER A C 1
ATOM 852 O O . SER A 1 107 ? 9.859 13.602 -49.377 1.00 46.53 107 SER A O 1
ATOM 854 N N . ALA A 1 108 ? 7.799 14.229 -50.007 1.00 48.50 108 ALA A N 1
ATOM 855 C CA . ALA A 1 108 ? 7.081 13.044 -49.502 1.00 48.50 108 ALA A CA 1
ATOM 856 C C . ALA A 1 108 ? 7.142 11.862 -50.505 1.00 48.50 108 ALA A C 1
ATOM 858 O O . ALA A 1 108 ? 7.426 12.097 -51.683 1.00 48.50 108 ALA A O 1
ATOM 859 N N . PRO A 1 109 ? 6.855 10.610 -50.084 1.00 50.25 109 PRO A N 1
ATOM 860 C CA . PRO A 1 109 ? 5.453 10.166 -50.014 1.00 50.25 109 PRO A CA 1
ATOM 861 C C . PRO A 1 109 ? 5.102 9.273 -48.798 1.00 50.25 109 PRO A C 1
ATOM 863 O O . PRO A 1 109 ? 5.959 8.901 -48.003 1.00 50.25 109 PRO A O 1
ATOM 866 N N . ALA A 1 110 ? 3.812 8.950 -48.662 1.00 49.06 110 ALA A N 1
ATOM 867 C CA . ALA A 1 110 ? 3.226 8.195 -47.550 1.00 49.06 110 ALA A CA 1
ATOM 868 C C . ALA A 1 110 ? 3.254 6.659 -47.730 1.00 49.06 110 ALA A C 1
ATOM 870 O O . ALA A 1 110 ? 3.197 6.167 -48.855 1.00 49.06 110 ALA A O 1
ATOM 871 N N . SER A 1 111 ? 3.256 5.932 -46.603 1.00 42.38 111 SER A N 1
ATOM 872 C CA . SER A 1 111 ? 2.847 4.520 -46.445 1.00 42.38 111 SER A CA 1
ATOM 873 C C . SER A 1 111 ? 2.698 4.245 -44.936 1.00 42.38 111 SER A C 1
ATOM 875 O O . SER A 1 111 ? 3.696 4.200 -44.229 1.00 42.38 111 SER A O 1
ATOM 877 N N . THR A 1 112 ? 1.494 4.304 -44.363 1.00 48.00 112 THR A N 1
ATOM 878 C CA . THR A 1 112 ? 0.629 3.128 -44.119 1.00 48.00 112 THR A CA 1
ATOM 879 C C . THR A 1 112 ? 1.273 2.087 -43.189 1.00 48.00 112 THR A C 1
ATOM 881 O O . THR A 1 112 ? 1.911 1.147 -43.654 1.00 48.00 112 THR A O 1
ATOM 884 N N . GLN A 1 113 ? 1.053 2.262 -41.879 1.00 50.59 113 GLN A N 1
ATOM 885 C CA . GLN A 1 113 ? 1.228 1.261 -40.815 1.00 50.59 113 GLN A CA 1
ATOM 886 C C . GLN A 1 113 ? 0.103 1.444 -39.774 1.00 50.59 113 GLN A C 1
ATOM 888 O O . GLN A 1 113 ? 0.333 1.928 -38.676 1.00 50.59 113 GLN A O 1
ATOM 893 N N . GLU A 1 114 ? -1.126 1.097 -40.159 1.00 53.00 114 GLU A N 1
ATOM 894 C CA . GLU A 1 114 ? -2.320 1.068 -39.295 1.00 53.00 114 GLU A CA 1
ATOM 895 C C . GLU A 1 114 ? -3.146 -0.165 -39.700 1.00 53.00 114 GLU A C 1
ATOM 897 O O . GLU A 1 114 ? -4.096 -0.060 -40.476 1.00 53.00 114 GLU A O 1
ATOM 902 N N . THR A 1 115 ? -2.702 -1.373 -39.323 1.00 50.78 115 THR A N 1
ATOM 903 C CA . THR A 1 115 ? -3.480 -2.616 -39.565 1.00 50.78 115 THR A CA 1
ATOM 904 C C . THR A 1 115 ? -3.111 -3.820 -38.676 1.00 50.78 115 THR A C 1
ATOM 906 O O . THR A 1 115 ? -3.722 -4.867 -38.834 1.00 50.78 115 THR A O 1
ATOM 909 N N . GLU A 1 116 ? -2.141 -3.720 -37.754 1.00 53.34 116 GLU A N 1
ATOM 910 C CA . GLU A 1 116 ? -1.712 -4.861 -36.907 1.00 53.34 116 GLU A CA 1
ATOM 911 C C . GLU A 1 116 ? -2.190 -4.791 -35.441 1.00 53.34 116 GLU A C 1
ATOM 913 O O . GLU A 1 116 ? -2.085 -5.783 -34.725 1.00 53.34 116 GLU A O 1
ATOM 918 N N . GLU A 1 117 ? -2.757 -3.668 -34.983 1.00 56.47 117 GLU A N 1
ATOM 919 C CA . GLU A 1 117 ? -3.252 -3.533 -33.598 1.00 56.47 117 GLU A CA 1
ATOM 920 C C . GLU A 1 117 ? -4.706 -4.036 -33.424 1.00 56.47 117 GLU A C 1
ATOM 922 O O . GLU A 1 117 ? -5.026 -4.627 -32.394 1.00 56.47 117 GLU A O 1
ATOM 927 N N . GLU A 1 118 ? -5.570 -3.925 -34.447 1.00 56.97 118 GLU A N 1
ATOM 928 C CA . GLU A 1 118 ? -6.990 -4.342 -34.365 1.00 56.97 118 GLU A CA 1
ATOM 929 C C . GLU A 1 118 ? -7.227 -5.866 -34.276 1.00 56.97 118 GLU A C 1
ATOM 931 O O . GLU A 1 118 ? -8.333 -6.285 -33.917 1.00 56.97 118 GLU A O 1
ATOM 936 N N . ASP A 1 119 ? -6.252 -6.707 -34.635 1.00 58.12 119 ASP A N 1
ATOM 937 C CA . ASP A 1 119 ? -6.382 -8.170 -34.512 1.00 58.12 119 ASP A CA 1
ATOM 938 C C . ASP A 1 119 ? -5.925 -8.688 -33.136 1.00 58.12 119 ASP A C 1
ATOM 940 O O . ASP A 1 119 ? -6.469 -9.680 -32.650 1.00 58.12 119 ASP A O 1
ATOM 944 N N . LEU A 1 120 ? -5.023 -7.977 -32.445 1.00 60.69 120 LEU A N 1
ATOM 945 C CA . LEU A 1 120 ? -4.584 -8.338 -31.089 1.00 60.69 120 LEU A CA 1
ATOM 946 C C . LEU A 1 120 ? -5.659 -8.059 -30.027 1.00 60.69 120 LEU A C 1
ATOM 948 O O . LEU A 1 120 ? -5.810 -8.838 -29.085 1.00 60.69 120 LEU A O 1
ATOM 952 N N . GLU A 1 121 ? -6.448 -6.991 -30.185 1.00 68.88 121 GLU A N 1
ATOM 953 C CA . GLU A 1 121 ? -7.556 -6.698 -29.264 1.00 68.88 121 GLU A CA 1
ATOM 954 C C . GLU A 1 121 ? -8.669 -7.762 -29.340 1.00 68.88 121 GLU A C 1
ATOM 956 O O . GLU A 1 121 ? -9.254 -8.121 -28.317 1.00 68.88 121 GLU A O 1
ATOM 961 N N . LYS A 1 122 ? -8.908 -8.354 -30.522 1.00 74.00 122 LYS A N 1
ATOM 962 C CA . LYS A 1 122 ? -9.920 -9.415 -30.698 1.00 74.00 122 LYS A CA 1
ATOM 963 C C . LYS A 1 122 ? -9.519 -10.756 -30.075 1.00 74.00 122 LYS A C 1
ATOM 965 O O . LYS A 1 122 ? -10.401 -11.478 -29.611 1.00 74.00 122 LYS A O 1
ATOM 970 N N . GLU A 1 123 ? -8.229 -11.104 -30.038 1.00 72.06 123 GLU A N 1
ATOM 971 C CA . GLU A 1 123 ? -7.773 -12.315 -29.332 1.00 72.06 123 GLU A CA 1
ATOM 972 C C . GLU A 1 123 ? -7.856 -12.167 -27.803 1.00 72.06 123 GLU A C 1
ATOM 974 O O . GLU A 1 123 ? -8.181 -13.134 -27.108 1.00 72.06 123 GLU A O 1
ATOM 979 N N . LEU A 1 124 ? -7.625 -10.964 -27.264 1.00 72.25 124 LEU A N 1
ATOM 980 C CA . LEU A 1 124 ? -7.733 -10.702 -25.823 1.00 72.25 124 LEU A CA 1
ATOM 981 C C . LEU A 1 124 ? -9.178 -10.788 -25.309 1.00 72.25 124 LEU A C 1
ATOM 983 O O . LEU A 1 124 ? -9.415 -11.431 -24.284 1.00 72.25 124 LEU A O 1
ATOM 987 N N . ASP A 1 125 ? -10.143 -10.224 -26.039 1.00 79.38 125 ASP A N 1
ATOM 988 C CA . ASP A 1 125 ? -11.570 -10.298 -25.684 1.00 79.38 125 ASP A CA 1
ATOM 989 C C . ASP A 1 125 ? -12.108 -11.744 -25.729 1.00 79.38 125 ASP A C 1
ATOM 991 O O . ASP A 1 125 ? -12.930 -12.147 -24.901 1.00 79.38 125 ASP A O 1
ATOM 995 N N . ALA A 1 126 ? -11.603 -12.565 -26.659 1.00 79.31 126 ALA A N 1
ATOM 996 C CA . ALA A 1 126 ? -11.940 -13.986 -26.738 1.00 79.31 126 ALA A CA 1
ATOM 997 C C . ALA A 1 126 ? -11.400 -14.793 -25.540 1.00 79.31 126 ALA A C 1
ATOM 999 O O . ALA A 1 126 ? -12.076 -15.706 -25.062 1.00 79.31 126 ALA A O 1
ATOM 1000 N N . LEU A 1 127 ? -10.211 -14.448 -25.032 1.00 72.94 127 LEU A N 1
ATOM 1001 C CA . LEU A 1 127 ? -9.619 -15.087 -23.853 1.00 72.94 127 LEU 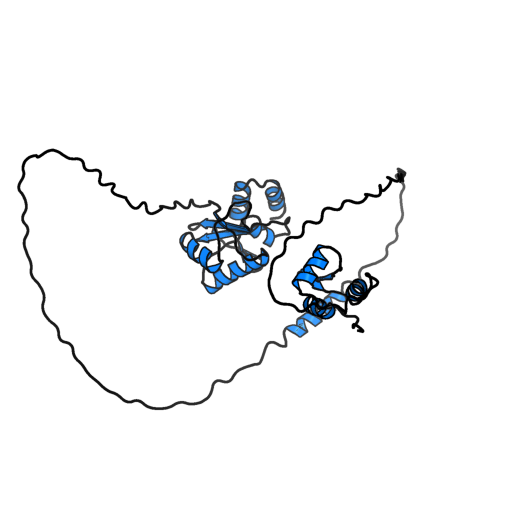A CA 1
ATOM 1002 C C . LEU A 1 127 ? -10.315 -14.682 -22.549 1.00 72.94 127 LEU A C 1
ATOM 1004 O O . LEU A 1 127 ? -10.538 -15.547 -21.702 1.00 72.94 127 LEU A O 1
ATOM 1008 N N . LEU A 1 128 ? -10.697 -13.409 -22.390 1.00 76.00 128 LEU A N 1
ATOM 1009 C CA . LEU A 1 128 ? -11.427 -12.954 -21.199 1.00 76.00 128 LEU A CA 1
ATOM 1010 C C . LEU A 1 128 ? -12.775 -13.679 -21.069 1.00 76.00 128 LEU A C 1
ATOM 1012 O O . LEU A 1 128 ? -13.114 -14.207 -20.011 1.00 76.00 128 LEU A O 1
ATOM 1016 N N . LYS A 1 129 ? -13.497 -13.796 -22.187 1.00 76.25 129 LYS A N 1
ATOM 1017 C CA . LYS A 1 129 ? -14.823 -14.421 -22.248 1.00 76.25 129 LYS A CA 1
ATOM 1018 C C . LYS A 1 129 ? -14.828 -15.939 -22.030 1.00 76.25 129 LYS A C 1
ATOM 1020 O O . LYS A 1 129 ? -15.889 -16.507 -21.797 1.00 76.25 129 LYS A O 1
ATOM 1025 N N . SER A 1 130 ? -13.665 -16.590 -22.101 1.00 72.12 130 SER A N 1
ATOM 1026 C CA . SER A 1 130 ? -13.505 -18.014 -21.775 1.00 72.12 130 SER A CA 1
ATOM 1027 C C . SER A 1 130 ? -13.218 -18.272 -20.290 1.00 72.12 130 SER A C 1
ATOM 1029 O O . SER A 1 130 ? -13.236 -19.428 -19.882 1.00 72.12 130 SER A O 1
ATOM 1031 N N . LEU A 1 131 ? -12.907 -17.233 -19.505 1.00 63.28 131 LEU A N 1
ATOM 1032 C CA . LEU A 1 131 ? -12.581 -17.336 -18.076 1.00 63.28 131 LEU A CA 1
ATOM 1033 C C . LEU A 1 131 ? -13.774 -17.021 -17.163 1.00 63.28 131 LEU A C 1
ATOM 1035 O O . LEU A 1 131 ? -13.809 -17.496 -16.037 1.00 63.28 131 LEU A O 1
ATOM 1039 N N . GLU A 1 132 ? -14.766 -16.268 -17.642 1.00 59.75 132 GLU A N 1
ATOM 1040 C CA . GLU A 1 132 ? -15.992 -15.947 -16.887 1.00 59.75 132 GLU A CA 1
ATOM 1041 C C . GLU A 1 132 ? -17.069 -17.054 -16.950 1.00 59.75 132 GLU A C 1
ATOM 1043 O O . GLU A 1 132 ? -18.180 -16.853 -16.471 1.00 59.75 132 GLU A O 1
ATOM 1048 N N . SER A 1 133 ? -16.775 -18.215 -17.550 1.00 57.50 133 SER A N 1
ATOM 1049 C CA . SER A 1 133 ? -17.743 -19.306 -17.766 1.00 57.50 133 SER A CA 1
ATOM 1050 C C . SER A 1 133 ? -17.453 -20.602 -16.993 1.00 57.50 133 SER A C 1
ATOM 1052 O O . SER A 1 133 ? -18.031 -21.631 -17.334 1.00 57.50 133 SER A O 1
ATOM 1054 N N . GLU A 1 134 ? -16.549 -20.585 -16.006 1.00 58.47 134 GLU A N 1
ATOM 1055 C CA . GLU A 1 134 ? -16.146 -21.783 -15.234 1.00 58.47 134 GLU A CA 1
ATOM 1056 C C . GLU A 1 134 ? -16.411 -21.694 -13.710 1.00 58.47 134 GLU A C 1
ATOM 1058 O O . GLU A 1 134 ? -16.108 -22.653 -13.007 1.00 58.47 134 GLU A O 1
ATOM 1063 N N . ASP A 1 135 ? -16.994 -20.598 -13.198 1.00 51.69 135 ASP A N 1
ATOM 1064 C CA . ASP A 1 135 ? -17.204 -20.361 -11.747 1.00 51.69 135 ASP A CA 1
ATOM 1065 C C . ASP A 1 135 ? -18.680 -20.462 -11.268 1.00 51.69 135 ASP A C 1
ATOM 1067 O O . ASP A 1 135 ? -18.953 -20.241 -10.087 1.00 51.69 135 ASP A O 1
ATOM 1071 N N . ASP A 1 136 ? -19.633 -20.828 -12.137 1.00 55.16 136 ASP A N 1
ATOM 1072 C CA . ASP A 1 136 ? -21.031 -21.117 -11.761 1.00 55.16 136 ASP A CA 1
ATOM 1073 C C . ASP A 1 136 ? -21.327 -22.636 -11.816 1.00 55.16 136 ASP A C 1
ATOM 1075 O O . ASP A 1 136 ? -21.017 -23.291 -12.809 1.00 55.16 136 ASP A O 1
ATOM 1079 N N . GLU A 1 137 ? -22.008 -23.144 -10.774 1.00 56.91 137 GLU A N 1
ATOM 1080 C CA . GLU A 1 137 ? -22.517 -24.523 -10.538 1.00 56.91 137 GLU A CA 1
ATOM 1081 C C . GLU A 1 137 ? -21.688 -25.496 -9.655 1.00 56.91 137 GLU A C 1
ATOM 1083 O O . GLU A 1 137 ? -21.296 -26.577 -10.084 1.00 56.91 137 GLU A O 1
ATOM 1088 N N . GLU A 1 138 ? -21.611 -25.219 -8.343 1.00 53.66 138 GLU A N 1
ATOM 1089 C CA . GLU A 1 138 ? -21.760 -26.274 -7.313 1.00 53.66 138 GLU A CA 1
ATOM 1090 C C . GLU A 1 138 ? -22.786 -25.850 -6.234 1.00 53.66 138 GLU A C 1
ATOM 1092 O O . GLU A 1 138 ? -22.443 -25.455 -5.118 1.00 53.66 138 GLU A O 1
ATOM 1097 N N . GLU A 1 139 ? -24.084 -25.948 -6.560 1.00 46.88 139 GLU A N 1
ATOM 1098 C CA . GLU A 1 139 ? -25.155 -25.962 -5.549 1.00 46.88 139 GLU A CA 1
ATOM 1099 C C . GLU A 1 139 ? -25.047 -27.243 -4.702 1.00 46.88 139 GLU A C 1
ATOM 1101 O O . GLU A 1 139 ? -25.443 -28.331 -5.130 1.00 46.88 139 GLU A O 1
ATOM 1106 N N . ILE A 1 140 ? -24.540 -27.131 -3.472 1.00 46.53 140 ILE A N 1
ATOM 1107 C CA . ILE A 1 140 ? -24.594 -28.233 -2.504 1.00 46.53 140 ILE A CA 1
ATOM 1108 C C . ILE A 1 140 ? -25.967 -28.218 -1.826 1.00 46.53 140 ILE A C 1
ATOM 1110 O O . ILE A 1 140 ? -26.275 -27.348 -1.014 1.00 46.53 140 ILE A O 1
ATOM 1114 N N . SER A 1 141 ? -26.783 -29.208 -2.180 1.00 46.31 141 SER A N 1
ATOM 1115 C CA . SER A 1 141 ? -28.175 -29.373 -1.758 1.00 46.31 141 SER A CA 1
ATOM 1116 C C . SER A 1 141 ? -28.377 -29.430 -0.238 1.00 46.31 141 SER A C 1
ATOM 1118 O O . SER A 1 141 ? -27.819 -30.302 0.437 1.00 46.31 141 SER A O 1
ATOM 1120 N N . GLU A 1 142 ? -29.286 -28.596 0.270 1.00 51.03 142 GLU A N 1
ATOM 1121 C CA . GLU A 1 142 ? -29.966 -28.817 1.547 1.00 51.03 142 GLU A CA 1
ATOM 1122 C C . GLU A 1 142 ? -30.949 -29.992 1.427 1.00 51.03 142 GLU A C 1
ATOM 1124 O O . GLU A 1 142 ? -31.927 -29.904 0.692 1.00 51.03 142 GLU A O 1
ATOM 1129 N N . ASP A 1 143 ? -30.693 -31.080 2.153 1.00 46.69 143 ASP A N 1
ATOM 1130 C CA . ASP A 1 143 ? -31.701 -31.970 2.754 1.00 46.69 143 ASP A CA 1
ATOM 1131 C C . ASP A 1 143 ? -30.966 -33.134 3.438 1.00 46.69 143 ASP A C 1
ATOM 1133 O O . ASP A 1 143 ? -30.177 -33.802 2.778 1.00 46.69 143 ASP A O 1
ATOM 1137 N N . PHE A 1 144 ? -31.212 -33.391 4.734 1.00 47.03 144 PHE A N 1
ATOM 1138 C CA . PHE A 1 144 ? -31.397 -34.742 5.315 1.00 47.03 144 PHE A CA 1
ATOM 1139 C C . PHE A 1 144 ? -31.647 -34.706 6.849 1.00 47.03 144 PHE A C 1
ATOM 1141 O O . PHE A 1 144 ? -30.735 -34.833 7.661 1.00 47.03 144 PHE A O 1
ATOM 1148 N N . ILE A 1 145 ? -32.940 -34.692 7.197 1.00 47.41 145 ILE A N 1
ATOM 1149 C CA . ILE A 1 145 ? -33.584 -35.418 8.318 1.00 47.41 145 ILE A CA 1
ATOM 1150 C C . ILE A 1 145 ? -33.549 -34.863 9.769 1.00 47.41 145 ILE A C 1
ATOM 1152 O O . ILE A 1 145 ? -32.523 -34.690 10.419 1.00 47.41 145 ILE A O 1
ATOM 1156 N N . ASP A 1 146 ? -34.786 -34.731 10.263 1.00 51.59 146 ASP A N 1
ATOM 1157 C CA . ASP A 1 146 ? -35.331 -34.398 11.591 1.00 51.59 146 ASP A CA 1
ATOM 1158 C C . ASP A 1 146 ? -35.284 -35.525 12.666 1.00 51.59 146 ASP A C 1
ATOM 1160 O O . ASP A 1 146 ? -35.107 -36.695 12.322 1.00 51.59 146 ASP A O 1
ATOM 1164 N N . LYS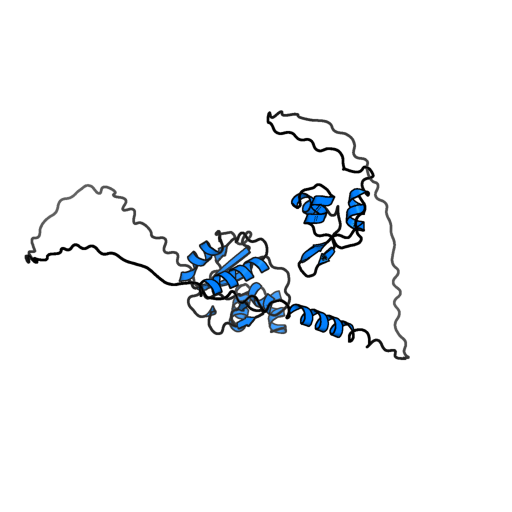 A 1 147 ? -35.666 -35.168 13.920 1.00 49.69 147 LYS A N 1
ATOM 1165 C CA . LYS A 1 147 ? -36.061 -36.028 15.091 1.00 49.69 147 LYS A CA 1
ATOM 1166 C C . LYS A 1 147 ? -34.939 -36.839 15.790 1.00 49.69 147 LYS A C 1
ATOM 1168 O O . LYS A 1 147 ? -33.982 -37.239 15.146 1.00 49.69 147 LYS A O 1
ATOM 1173 N N . GLU A 1 148 ? -34.961 -37.203 17.087 1.00 46.91 148 GLU A N 1
ATOM 1174 C CA . GLU A 1 148 ? -35.778 -36.968 18.319 1.00 46.91 148 GLU A CA 1
ATOM 1175 C C . GLU A 1 148 ? -34.884 -37.387 19.542 1.00 46.91 148 GLU A C 1
ATOM 1177 O O . GLU A 1 148 ? -33.828 -37.973 19.310 1.00 46.91 148 GLU A O 1
ATOM 1182 N N . GLU A 1 149 ? -35.116 -37.157 20.848 1.00 46.94 149 GLU A N 1
ATOM 1183 C CA . GLU A 1 149 ? -36.233 -36.685 21.707 1.00 46.94 149 GLU A CA 1
ATOM 1184 C C . GLU A 1 149 ? -35.641 -35.995 22.991 1.00 46.94 149 GLU A C 1
ATOM 1186 O O . GLU A 1 149 ? -34.421 -35.966 23.161 1.00 46.94 149 GLU A O 1
ATOM 1191 N N . GLU A 1 150 ? -36.452 -35.463 23.925 1.00 58.28 150 GLU A N 1
ATOM 1192 C CA . GLU A 1 150 ? -35.999 -35.065 25.290 1.00 58.28 150 GLU A CA 1
ATOM 1193 C C . GLU A 1 150 ? -35.845 -36.287 26.248 1.00 58.28 150 GLU A C 1
ATOM 1195 O O . GLU A 1 150 ? -36.248 -37.392 25.877 1.00 58.28 150 GLU A O 1
ATOM 1200 N N . PRO A 1 151 ? -35.310 -36.148 27.495 1.00 55.66 151 PRO A N 1
ATOM 1201 C CA . PRO A 1 151 ? -36.191 -35.764 28.620 1.00 55.66 151 PRO A CA 1
ATOM 1202 C C . PRO A 1 151 ? -35.579 -34.946 29.798 1.00 55.66 151 PRO A C 1
ATOM 1204 O O . PRO A 1 151 ? -34.522 -35.249 30.346 1.00 55.66 151 PRO A O 1
ATOM 1207 N N . GLN A 1 152 ? -36.365 -33.964 30.251 1.00 45.38 152 GLN A N 1
ATOM 1208 C CA . GLN A 1 152 ? -36.643 -33.479 31.627 1.00 45.38 152 GLN A CA 1
ATOM 1209 C C . GLN A 1 152 ? -35.862 -33.998 32.876 1.00 45.38 152 GLN A C 1
ATOM 1211 O O . GLN A 1 152 ? -35.906 -35.185 33.196 1.00 45.38 152 GLN A O 1
ATOM 1216 N N . ASN A 1 153 ? -35.373 -33.062 33.721 1.00 43.25 153 ASN A N 1
ATOM 1217 C CA . ASN A 1 153 ? -35.683 -32.918 35.180 1.00 43.25 153 ASN A CA 1
ATOM 1218 C C . ASN A 1 153 ? -34.934 -31.691 35.786 1.00 43.25 153 ASN A C 1
ATOM 1220 O O . ASN A 1 153 ? -33.716 -31.627 35.689 1.00 43.25 153 ASN A O 1
ATOM 1224 N N . VAL A 1 154 ? -35.576 -30.598 36.239 1.00 47.31 154 VAL A N 1
ATOM 1225 C CA . VAL A 1 154 ? -36.290 -30.340 37.528 1.00 47.31 154 VAL A CA 1
ATOM 1226 C C . VAL A 1 154 ? -35.390 -30.114 38.765 1.00 47.31 154 VAL A C 1
ATOM 1228 O O . VAL A 1 154 ? -34.756 -31.053 39.228 1.00 47.31 154 VAL A O 1
ATOM 1231 N N . LEU A 1 155 ? -35.448 -28.879 39.314 1.00 52.69 155 LEU A N 1
ATOM 1232 C CA . LEU A 1 155 ? -35.449 -28.400 40.733 1.00 52.69 155 LEU A CA 1
ATOM 1233 C C . LEU A 1 155 ? -34.814 -26.982 40.797 1.00 52.69 155 LEU A C 1
ATOM 1235 O O . LEU A 1 155 ? -33.634 -26.830 40.515 1.00 52.69 155 LEU A O 1
ATOM 1239 N N . GLN A 1 156 ? -35.558 -25.871 40.957 1.00 49.25 156 GLN A N 1
ATOM 1240 C CA . GLN A 1 156 ? -36.091 -25.302 42.225 1.00 49.25 156 GLN A CA 1
ATOM 1241 C C . GLN A 1 156 ? -35.063 -25.325 43.380 1.00 49.25 156 GLN A C 1
ATOM 1243 O O . GLN A 1 156 ? -34.602 -26.395 43.744 1.00 49.25 156 GLN A O 1
ATOM 1248 N N . SER A 1 157 ? -34.682 -24.214 44.030 1.00 52.38 157 SER A N 1
ATOM 1249 C CA . SER A 1 157 ? -35.563 -23.181 44.613 1.00 52.38 157 SER A CA 1
ATOM 1250 C C . SER A 1 157 ? -34.850 -21.873 45.032 1.00 52.38 157 SER A C 1
ATOM 1252 O O . SER A 1 157 ? -33.769 -21.915 45.616 1.00 52.38 157 SER A O 1
ATOM 1254 N N . GLU A 1 158 ? -35.536 -20.736 44.883 1.00 49.25 158 GLU A N 1
ATOM 1255 C CA . GLU A 1 158 ? -35.353 -19.496 45.675 1.00 49.25 158 GLU A CA 1
ATOM 1256 C C . GLU A 1 158 ? -36.013 -19.649 47.074 1.00 49.25 158 GLU A C 1
ATOM 1258 O O . GLU A 1 158 ? -36.897 -20.506 47.198 1.00 49.25 158 GLU A O 1
ATOM 1263 N N . PRO A 1 159 ? -35.650 -18.868 48.128 1.00 53.25 159 PRO A N 1
ATOM 1264 C CA . PRO A 1 159 ? -36.361 -17.592 48.372 1.00 53.25 159 PRO A CA 1
ATOM 1265 C C . PRO A 1 159 ? -35.625 -16.455 49.148 1.00 53.25 159 PRO A C 1
ATOM 1267 O O . PRO A 1 159 ? -35.065 -16.670 50.217 1.00 53.25 159 PRO A O 1
ATOM 1270 N N . GLN A 1 160 ? -35.760 -15.228 48.622 1.00 46.50 160 GLN A N 1
ATOM 1271 C CA . GLN A 1 160 ? -36.106 -13.911 49.231 1.00 46.50 160 GLN A CA 1
ATOM 1272 C C . GLN A 1 160 ? -35.774 -13.455 50.694 1.00 46.50 160 GLN A C 1
ATOM 1274 O O . GLN A 1 160 ? -35.706 -14.227 51.641 1.00 46.50 160 GLN A O 1
ATOM 1279 N N . VAL A 1 161 ? -35.849 -12.107 50.847 1.00 46.19 161 VAL A N 1
ATOM 1280 C CA . VAL A 1 161 ? -36.017 -11.234 52.055 1.00 46.19 161 VAL A CA 1
ATOM 1281 C C . VAL A 1 161 ? -34.782 -11.135 52.998 1.00 46.19 161 VAL A C 1
ATOM 1283 O O . VAL A 1 161 ? -34.129 -12.133 53.251 1.00 46.19 161 VAL A O 1
ATOM 1286 N N . VAL A 1 162 ? -34.340 -9.989 53.563 1.00 45.97 162 VAL A N 1
ATOM 1287 C CA . VAL A 1 162 ? -34.964 -8.682 53.905 1.00 45.97 162 VAL A CA 1
ATOM 1288 C C . VAL A 1 162 ? -33.947 -7.512 53.816 1.00 45.97 162 VAL A C 1
ATOM 1290 O O . VAL A 1 162 ? -32.749 -7.716 53.988 1.00 45.97 162 VAL A O 1
ATOM 1293 N N . ALA A 1 163 ? -34.430 -6.278 53.621 1.00 59.69 163 ALA A N 1
ATOM 1294 C CA . ALA A 1 163 ? -33.691 -5.011 53.810 1.00 59.69 163 ALA A CA 1
ATOM 1295 C C . ALA A 1 163 ? -33.957 -4.405 55.226 1.00 59.69 163 ALA A C 1
ATOM 1297 O O . ALA A 1 163 ? -34.473 -5.114 56.087 1.00 59.69 163 ALA A O 1
ATOM 1298 N N . PRO A 1 164 ? -33.792 -3.087 55.468 1.00 57.22 164 PRO A N 1
ATOM 1299 C CA . PRO A 1 164 ? -32.561 -2.289 55.552 1.00 57.22 164 PRO A CA 1
ATOM 1300 C C . PRO A 1 164 ? -32.300 -1.760 56.989 1.00 57.22 164 PRO A C 1
ATOM 1302 O O . PRO A 1 164 ? -33.190 -1.788 57.836 1.00 57.22 164 PRO A O 1
ATOM 1305 N N . VAL A 1 165 ? -31.127 -1.163 57.253 1.00 54.00 165 VAL A N 1
ATOM 1306 C CA . VAL A 1 165 ? -30.874 -0.373 58.482 1.00 54.00 165 VAL A CA 1
ATOM 1307 C C . VAL A 1 165 ? -30.372 1.028 58.119 1.00 54.00 165 VAL A C 1
ATOM 1309 O O . VAL A 1 165 ? -29.488 1.179 57.280 1.00 54.00 165 VAL A O 1
ATOM 1312 N N . GLN A 1 166 ? -30.980 2.047 58.733 1.00 45.00 166 GLN A N 1
ATOM 1313 C CA . GLN A 1 166 ? -30.676 3.473 58.562 1.00 45.00 166 GLN A CA 1
ATOM 1314 C C . GLN A 1 166 ? -29.860 4.029 59.744 1.00 45.00 166 GLN A C 1
ATOM 1316 O O . GLN A 1 166 ? -29.818 3.415 60.809 1.00 45.00 166 GLN A O 1
ATOM 1321 N N . ASN A 1 167 ? -29.374 5.265 59.564 1.00 38.19 167 ASN A N 1
ATOM 1322 C CA . ASN A 1 167 ? -28.830 6.189 60.573 1.00 38.19 167 ASN A CA 1
ATOM 1323 C C . ASN A 1 167 ? -27.411 5.841 61.097 1.00 38.19 167 ASN A C 1
ATOM 1325 O O . ASN A 1 167 ? -26.993 4.692 61.078 1.00 38.19 167 ASN A O 1
ATOM 1329 N N . GLU A 1 168 ? -26.583 6.805 61.520 1.00 39.06 168 GLU A N 1
ATOM 1330 C CA . GLU A 1 168 ? -26.890 8.196 61.892 1.00 39.06 168 GLU A CA 1
ATOM 1331 C C . GLU A 1 168 ? -25.738 9.177 61.578 1.00 39.06 168 GLU A C 1
ATOM 1333 O O . GLU A 1 168 ? -24.588 8.781 61.398 1.00 39.06 168 GLU A O 1
ATOM 1338 N N . SER A 1 169 ? -26.056 10.473 61.508 1.00 49.34 169 SER A N 1
ATOM 1339 C CA . SER A 1 169 ? -25.114 11.568 61.228 1.00 49.34 169 SER A CA 1
ATOM 1340 C C . SER A 1 169 ? -24.650 12.246 62.518 1.00 49.34 169 SER A C 1
ATOM 1342 O O . SER A 1 169 ? -25.497 12.689 63.290 1.00 49.34 169 SER A O 1
ATOM 1344 N N . VAL A 1 170 ? -23.334 12.414 62.717 1.00 42.09 170 VAL A N 1
ATOM 1345 C CA . VAL A 1 170 ? -22.772 13.372 63.691 1.00 42.09 170 VAL A CA 1
ATOM 1346 C C . VAL A 1 170 ? -21.378 13.880 63.297 1.00 42.09 170 VAL A C 1
ATOM 1348 O O . VAL A 1 170 ? -20.394 13.146 63.295 1.00 42.09 170 VAL A O 1
ATOM 1351 N N . SER A 1 171 ? -21.307 15.193 63.094 1.00 51.78 171 SER A N 1
ATOM 1352 C CA . SER A 1 171 ? -20.140 16.061 63.343 1.00 51.78 171 SER A CA 1
ATOM 1353 C C . SER A 1 171 ? -20.531 17.018 64.498 1.00 51.78 171 SER A C 1
ATOM 1355 O O . SER A 1 171 ? -21.694 16.973 64.909 1.00 51.78 171 SER A O 1
ATOM 1357 N N . PRO A 1 172 ? -19.708 17.983 64.972 1.00 57.00 172 PRO A N 1
ATOM 1358 C CA . PRO A 1 172 ? -18.254 18.185 64.848 1.00 57.00 172 PRO A CA 1
ATOM 1359 C C . PRO A 1 172 ? -17.549 18.469 66.208 1.00 57.00 172 PRO A C 1
ATOM 1361 O O . PRO A 1 172 ? -18.169 19.014 67.117 1.00 57.00 172 PRO A O 1
ATOM 1364 N N . THR A 1 173 ? -16.220 18.295 66.310 1.00 39.84 173 THR A N 1
ATOM 1365 C CA . THR A 1 173 ? -15.422 18.964 67.372 1.00 39.84 173 THR A CA 1
ATOM 1366 C C . THR A 1 173 ? -14.030 19.373 66.876 1.00 39.84 173 THR A C 1
ATOM 1368 O O . THR A 1 173 ? -13.341 18.603 66.213 1.00 39.84 173 THR A O 1
ATOM 1371 N N . GLN A 1 174 ? -13.614 20.597 67.210 1.00 47.47 174 GLN A N 1
ATOM 1372 C CA . GLN A 1 174 ? -12.286 21.162 66.936 1.00 47.47 174 GLN A CA 1
ATOM 1373 C C . GLN A 1 174 ? -11.283 20.795 68.047 1.00 47.47 174 GLN A C 1
ATOM 1375 O O . GLN A 1 174 ? -11.693 20.720 69.202 1.00 47.47 174 GLN A O 1
ATOM 1380 N N . SER A 1 175 ? -9.978 20.701 67.738 1.00 39.34 175 SER A N 1
ATOM 1381 C CA . SER A 1 175 ? -8.903 21.473 68.415 1.00 39.34 175 SER A CA 1
ATOM 1382 C C . SER A 1 175 ? -7.494 20.859 68.289 1.00 39.34 175 SER A C 1
ATOM 1384 O O . SER A 1 175 ? -7.288 19.672 68.515 1.00 39.34 175 SER A O 1
ATOM 1386 N N . SER A 1 176 ? -6.518 21.756 68.090 1.00 41.09 176 SER A N 1
ATOM 1387 C CA . SER A 1 176 ? -5.115 21.712 68.558 1.00 41.09 176 SER A CA 1
ATOM 1388 C C . SER A 1 176 ? -4.166 20.581 68.123 1.00 41.09 176 SER A C 1
ATOM 1390 O O . SER A 1 176 ? -4.115 19.516 68.724 1.00 41.09 176 SER A O 1
ATOM 1392 N N . ASN A 1 177 ? -3.264 20.964 67.211 1.00 47.66 177 ASN A N 1
ATOM 1393 C CA . ASN A 1 177 ? -1.800 20.874 67.325 1.00 47.66 177 ASN A CA 1
ATOM 1394 C C . ASN A 1 177 ? -1.180 19.659 68.045 1.00 47.66 177 ASN A C 1
ATOM 1396 O O . ASN A 1 177 ? -1.113 19.650 69.270 1.00 47.66 177 ASN A O 1
ATOM 1400 N N . PHE A 1 178 ? -0.456 18.827 67.291 1.00 43.78 178 PHE A N 1
ATOM 1401 C CA . PHE A 1 178 ? 0.907 18.439 67.680 1.00 43.78 178 PHE A CA 1
ATOM 1402 C C . PHE A 1 178 ? 1.832 18.374 66.458 1.00 43.78 178 PHE A C 1
ATOM 1404 O O . PHE A 1 178 ? 1.385 18.224 65.325 1.00 43.78 178 PHE A O 1
ATOM 1411 N N . SER A 1 179 ? 3.123 18.583 66.707 1.00 41.22 179 SER A N 1
ATOM 1412 C CA . SER A 1 179 ? 4.176 18.749 65.700 1.00 41.22 179 SER A CA 1
ATOM 1413 C C . SER A 1 179 ? 5.005 17.472 65.522 1.00 41.22 179 SER A C 1
ATOM 1415 O O . SER A 1 179 ? 5.121 16.696 66.471 1.00 41.22 179 SER A O 1
ATOM 1417 N N . SER A 1 180 ? 5.728 17.396 64.396 1.00 42.41 180 SER A N 1
ATOM 1418 C CA . SER A 1 180 ? 6.976 16.633 64.142 1.00 42.41 180 SER A CA 1
ATOM 1419 C C . SER A 1 180 ? 6.883 15.417 63.210 1.00 42.41 180 SER A C 1
ATOM 1421 O O . SER A 1 180 ? 5.881 14.717 63.161 1.00 42.41 180 SER A O 1
ATOM 1423 N N . ALA A 1 181 ? 8.019 15.158 62.545 1.00 41.78 181 ALA A N 1
ATOM 1424 C CA . ALA A 1 181 ? 8.326 14.026 61.660 1.00 41.78 181 ALA A CA 1
ATOM 1425 C C . ALA A 1 181 ? 7.608 14.012 60.295 1.00 41.78 181 ALA A C 1
ATOM 1427 O O . ALA A 1 181 ? 6.724 13.203 60.026 1.00 41.78 181 ALA A O 1
ATOM 1428 N N . SER A 1 182 ? 8.102 14.859 59.384 1.00 39.16 182 SER A N 1
ATOM 1429 C CA . SER A 1 182 ? 7.890 14.703 57.941 1.00 39.16 182 SER A CA 1
ATOM 1430 C C . SER A 1 182 ? 8.643 13.465 57.435 1.00 39.16 182 SER A C 1
ATOM 1432 O O . SER A 1 182 ? 9.759 13.574 56.928 1.00 39.16 182 SER A O 1
ATOM 1434 N N . SER A 1 183 ? 8.051 12.282 57.595 1.00 41.84 183 SER A N 1
ATOM 1435 C CA . SER A 1 183 ? 8.510 11.082 56.895 1.00 41.84 183 SER A CA 1
ATOM 1436 C C . SER A 1 183 ? 8.165 11.210 55.418 1.00 41.84 183 SER A C 1
ATOM 1438 O O . SER A 1 183 ? 7.014 11.458 55.064 1.00 41.84 183 SER A O 1
ATOM 1440 N N . ILE A 1 184 ? 9.173 11.041 54.568 1.00 52.31 184 ILE A N 1
ATOM 1441 C CA . ILE A 1 184 ? 9.030 11.010 53.115 1.00 52.31 184 ILE A CA 1
ATOM 1442 C C . ILE A 1 184 ? 8.255 9.734 52.763 1.00 52.31 184 ILE A C 1
ATOM 1444 O O . ILE A 1 184 ? 8.842 8.658 52.666 1.00 52.31 184 ILE A O 1
ATOM 1448 N N . LEU A 1 185 ? 6.932 9.845 52.619 1.00 45.50 185 LEU A N 1
ATOM 1449 C CA . LEU A 1 185 ? 6.189 8.936 51.758 1.00 45.50 185 LEU A CA 1
ATOM 1450 C C . LEU A 1 185 ? 6.249 9.525 50.356 1.00 45.50 185 LEU A C 1
ATOM 1452 O O . LEU A 1 185 ? 5.612 10.532 50.051 1.00 45.50 185 LEU A O 1
ATOM 1456 N N . GLU A 1 186 ? 7.062 8.885 49.532 1.00 49.47 186 GLU A N 1
ATOM 1457 C CA . GLU A 1 186 ? 7.067 9.070 48.095 1.00 49.47 186 GLU A CA 1
ATOM 1458 C C . GLU A 1 186 ? 5.767 8.457 47.567 1.00 49.47 186 GLU A C 1
ATOM 1460 O O . GLU A 1 186 ? 5.687 7.269 47.266 1.00 49.47 186 GLU A O 1
ATOM 1465 N N . GLU A 1 187 ? 4.708 9.271 47.571 1.00 43.12 187 GLU A N 1
ATOM 1466 C CA . GLU A 1 187 ? 3.461 8.978 46.878 1.00 43.12 187 GLU A CA 1
ATOM 1467 C C . GLU A 1 187 ? 3.804 8.891 45.391 1.00 43.12 187 GLU A C 1
ATOM 1469 O O . GLU A 1 187 ? 3.838 9.898 44.677 1.00 43.12 187 GLU A O 1
ATOM 1474 N N . THR A 1 188 ? 4.120 7.674 44.941 1.00 39.56 188 THR A N 1
ATOM 1475 C CA . THR A 1 188 ? 4.220 7.295 43.535 1.00 39.56 188 THR A CA 1
ATOM 1476 C C . THR A 1 188 ? 2.840 7.445 42.925 1.00 39.56 188 THR A C 1
ATOM 1478 O O . THR A 1 188 ? 2.091 6.491 42.732 1.00 39.56 188 THR A O 1
ATOM 1481 N N . LYS A 1 189 ? 2.508 8.703 42.637 1.00 40.47 189 LYS A N 1
ATOM 1482 C CA . LYS A 1 189 ? 1.435 9.094 41.751 1.00 40.47 189 LYS A CA 1
ATOM 1483 C C . LYS A 1 189 ? 1.734 8.419 40.427 1.00 40.47 189 LYS A C 1
ATOM 1485 O O . LYS A 1 189 ? 2.625 8.848 39.698 1.00 40.47 189 LYS A O 1
ATOM 1490 N N . GLU A 1 190 ? 1.023 7.328 40.189 1.00 41.66 190 GLU A N 1
ATOM 1491 C CA . GLU A 1 190 ? 1.038 6.576 38.951 1.00 41.66 190 GLU A CA 1
ATOM 1492 C C . 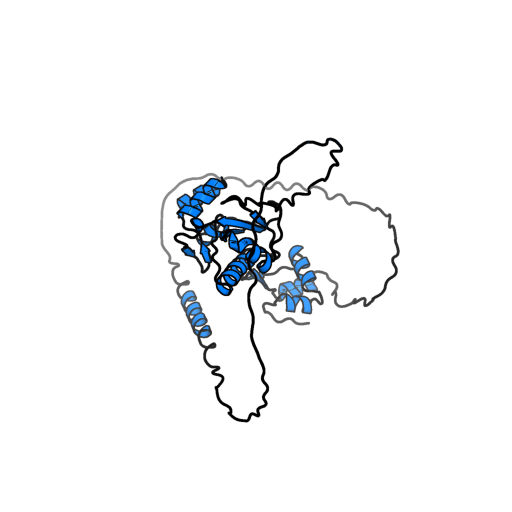GLU A 1 190 ? 0.657 7.555 37.841 1.00 41.66 190 GLU A C 1
ATOM 1494 O O . GLU A 1 190 ? -0.497 7.964 37.693 1.00 41.66 190 GLU A O 1
ATOM 1499 N N . VAL A 1 191 ? 1.680 8.055 37.144 1.00 41.06 191 VAL A N 1
ATOM 1500 C CA . VAL A 1 191 ? 1.496 8.889 35.964 1.00 41.06 191 VAL A CA 1
ATOM 1501 C C . VAL A 1 191 ? 1.092 7.927 34.863 1.00 41.06 191 VAL A C 1
ATOM 1503 O O . VAL A 1 191 ? 1.934 7.452 34.104 1.00 41.06 191 VAL A O 1
ATOM 1506 N N . GLU A 1 192 ? -0.210 7.640 34.819 1.00 43.31 192 GLU A N 1
ATOM 1507 C CA . GLU A 1 192 ? -0.921 7.295 33.590 1.00 43.31 192 GLU A CA 1
ATOM 1508 C C . GLU A 1 192 ? -0.280 8.104 32.453 1.00 43.31 192 GLU A C 1
ATOM 1510 O O . GLU A 1 192 ? -0.294 9.343 32.520 1.00 43.31 192 GLU A O 1
ATOM 1515 N N . PRO A 1 193 ? 0.353 7.460 31.455 1.00 42.84 193 PRO A N 1
ATOM 1516 C CA . PRO A 1 193 ? 0.959 8.181 30.356 1.00 42.84 193 PRO A CA 1
ATOM 1517 C C . PRO A 1 193 ? -0.172 8.795 29.539 1.00 42.84 193 PRO A C 1
ATOM 1519 O O . PRO A 1 193 ? -0.736 8.164 28.646 1.00 42.84 193 PRO A O 1
ATOM 1522 N N . THR A 1 194 ? -0.507 10.049 29.849 1.00 37.31 194 THR A N 1
ATOM 1523 C CA . THR A 1 194 ? -1.381 10.887 29.032 1.00 37.31 194 THR A CA 1
ATOM 1524 C C . THR A 1 194 ? -0.653 11.196 27.731 1.00 37.31 194 THR A C 1
ATOM 1526 O O . THR A 1 194 ? -0.093 12.279 27.547 1.00 37.31 194 THR A O 1
ATOM 1529 N N . ASN A 1 195 ? -0.649 10.199 26.848 1.00 42.75 195 ASN A N 1
ATOM 1530 C CA . ASN A 1 195 ? -0.241 10.284 25.464 1.00 42.75 195 ASN A CA 1
ATOM 1531 C C . ASN A 1 195 ? -1.197 11.262 24.776 1.00 42.75 195 ASN A C 1
ATOM 1533 O O . ASN A 1 195 ? -2.217 10.870 24.204 1.00 42.75 195 ASN A O 1
ATOM 1537 N N . ASN A 1 196 ? -0.862 12.552 24.847 1.00 45.28 196 ASN A N 1
ATOM 1538 C CA . ASN A 1 196 ? -1.358 13.551 23.912 1.00 45.28 196 ASN A CA 1
ATOM 1539 C C . ASN A 1 196 ? -0.793 13.190 22.537 1.00 45.28 196 ASN A C 1
ATOM 1541 O O . ASN A 1 196 ? 0.228 13.705 22.103 1.00 45.28 196 ASN A O 1
ATOM 1545 N N . LEU A 1 197 ? -1.445 12.219 21.903 1.00 58.31 197 LEU A N 1
ATOM 1546 C CA . LEU A 1 197 ? -1.312 11.924 20.491 1.00 58.31 197 LEU A CA 1
ATOM 1547 C C . LEU A 1 197 ? -1.865 13.145 19.755 1.00 58.31 197 LEU A C 1
ATOM 1549 O O . LEU A 1 197 ? -3.091 13.321 19.698 1.00 58.31 197 LEU A O 1
ATOM 1553 N N . ASP A 1 198 ? -0.964 14.013 19.304 1.00 60.25 198 ASP A N 1
ATOM 1554 C CA . ASP A 1 198 ? -1.302 15.261 18.632 1.00 60.25 198 ASP A CA 1
ATOM 1555 C C . ASP A 1 198 ? -1.962 14.964 17.280 1.00 60.25 198 ASP A C 1
ATOM 1557 O O . ASP A 1 198 ? -1.488 14.162 16.471 1.00 60.25 198 ASP A O 1
ATOM 1561 N N . GLU A 1 199 ? -3.106 15.599 17.031 1.00 63.25 199 GLU A N 1
ATOM 1562 C CA . GLU A 1 199 ? -3.853 15.379 15.796 1.00 63.25 199 GLU A CA 1
ATOM 1563 C C . GLU A 1 199 ? -3.038 15.874 14.592 1.00 63.25 199 GLU A C 1
ATOM 1565 O O . GLU A 1 199 ? -2.629 17.036 14.536 1.00 63.25 199 GLU A O 1
ATOM 1570 N N . ASN A 1 200 ? -2.880 15.002 13.590 1.00 67.75 200 ASN A N 1
ATOM 1571 C CA . ASN A 1 200 ? -2.016 15.161 12.410 1.00 67.75 200 ASN A CA 1
ATOM 1572 C C . ASN A 1 200 ? -0.499 14.954 12.613 1.00 67.75 200 ASN A C 1
ATOM 1574 O O . ASN A 1 200 ? 0.245 15.171 11.653 1.00 67.75 200 ASN A O 1
ATOM 1578 N N . GLU A 1 201 ? -0.014 14.483 13.769 1.00 85.75 201 GLU A N 1
ATOM 1579 C CA . GLU A 1 201 ? 1.343 13.917 13.815 1.00 85.75 201 GLU A CA 1
ATOM 1580 C C . GLU A 1 201 ? 1.396 12.588 13.028 1.00 85.75 201 GLU A C 1
ATOM 1582 O O . GLU A 1 201 ? 0.435 11.813 12.993 1.00 85.75 201 GLU A O 1
ATOM 1587 N N . VAL A 1 202 ? 2.518 12.336 12.341 1.00 91.06 202 VAL A N 1
ATOM 1588 C CA . VAL A 1 202 ? 2.770 11.062 11.653 1.00 91.06 202 VAL A CA 1
ATOM 1589 C C . VAL A 1 202 ? 3.468 10.124 12.629 1.00 91.06 202 VAL A C 1
ATOM 1591 O O . VAL A 1 202 ? 4.633 10.329 12.965 1.00 91.06 202 VAL A O 1
ATOM 1594 N N . HIS A 1 203 ? 2.784 9.064 13.047 1.00 93.94 203 HIS A N 1
ATOM 1595 C CA . HIS A 1 203 ? 3.375 8.017 13.873 1.00 93.94 203 HIS A CA 1
ATOM 1596 C C . HIS A 1 203 ? 3.998 6.941 12.977 1.00 93.94 203 HIS A C 1
ATOM 1598 O O . HIS A 1 203 ? 3.337 6.381 12.098 1.00 93.94 203 HIS A O 1
ATOM 1604 N N . TYR A 1 204 ? 5.285 6.665 13.183 1.00 95.94 204 TYR A N 1
ATOM 1605 C CA . TYR A 1 204 ? 6.080 5.798 12.314 1.00 95.94 204 TYR A CA 1
ATOM 1606 C C . TYR A 1 204 ? 6.131 4.363 12.843 1.00 95.94 204 TYR A C 1
ATOM 1608 O O . TYR A 1 204 ? 6.496 4.101 13.991 1.00 95.94 204 TYR A O 1
ATOM 1616 N N . PHE A 1 205 ? 5.786 3.419 11.971 1.00 96.62 205 PHE A N 1
ATOM 1617 C CA . PHE A 1 205 ? 5.695 2.001 12.280 1.00 96.62 205 PHE A CA 1
ATOM 1618 C C . PHE A 1 205 ? 6.411 1.144 11.234 1.00 96.62 205 PHE A C 1
ATOM 1620 O O . PHE A 1 205 ? 6.438 1.437 10.037 1.00 96.62 205 PHE A O 1
ATOM 1627 N N . TYR A 1 206 ? 6.944 0.023 11.703 1.00 96.00 206 TYR A N 1
ATOM 1628 C CA . TYR A 1 206 ? 7.386 -1.082 10.873 1.00 96.00 206 TYR A CA 1
ATOM 1629 C C . TYR A 1 206 ? 6.331 -2.191 10.881 1.00 96.00 206 TYR A C 1
ATOM 1631 O O . TYR A 1 206 ? 6.019 -2.771 11.924 1.00 96.00 206 TYR A O 1
ATOM 1639 N N . CYS A 1 207 ? 5.816 -2.504 9.699 1.00 95.06 207 CYS A N 1
ATOM 1640 C CA . CYS A 1 207 ? 4.916 -3.614 9.423 1.00 95.06 207 CYS A CA 1
ATOM 1641 C C . CYS A 1 207 ? 5.718 -4.759 8.762 1.00 95.06 207 CYS A C 1
ATOM 1643 O O . CYS A 1 207 ? 6.490 -4.491 7.839 1.00 95.06 207 CYS A O 1
ATOM 1645 N N . PRO A 1 208 ? 5.580 -6.031 9.188 1.00 92.88 208 PRO A N 1
ATOM 1646 C CA . PRO A 1 208 ? 6.461 -7.125 8.755 1.00 92.88 208 PRO A CA 1
ATOM 1647 C C . PRO A 1 208 ? 6.265 -7.602 7.303 1.00 92.88 208 PRO A C 1
ATOM 1649 O O . PRO A 1 208 ? 6.978 -8.504 6.861 1.00 92.88 208 PRO A O 1
ATOM 1652 N N . TYR A 1 209 ? 5.314 -7.043 6.550 1.00 91.19 209 TYR A N 1
ATOM 1653 C CA . TYR A 1 209 ? 5.108 -7.392 5.144 1.00 91.19 209 TYR A CA 1
ATOM 1654 C C . TYR A 1 209 ? 6.077 -6.616 4.238 1.00 91.19 209 TYR A C 1
ATOM 1656 O O . TYR A 1 209 ? 6.131 -5.390 4.263 1.00 91.19 209 TYR A O 1
ATOM 1664 N N . ASN A 1 210 ? 6.823 -7.337 3.398 1.00 80.50 210 ASN A N 1
ATOM 1665 C CA . ASN A 1 210 ? 7.918 -6.762 2.601 1.00 80.50 210 ASN A CA 1
ATOM 1666 C C . ASN A 1 210 ? 7.467 -5.891 1.412 1.00 80.50 210 ASN A C 1
ATOM 1668 O O . ASN A 1 210 ? 8.271 -5.135 0.874 1.00 80.50 210 ASN A O 1
ATOM 1672 N N . GLU A 1 211 ? 6.215 -6.009 0.962 1.00 91.94 211 GLU A N 1
ATO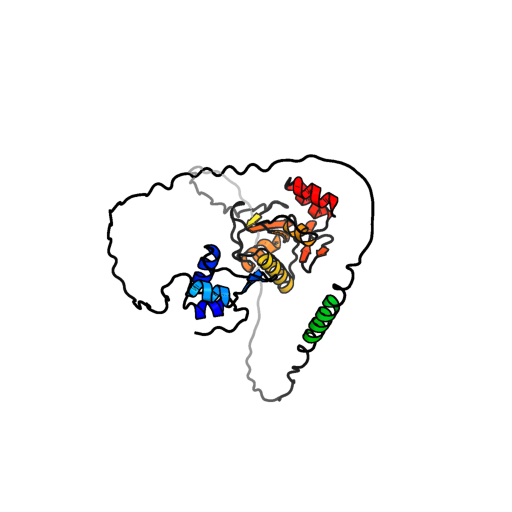M 1673 C CA . GLU A 1 211 ? 5.702 -5.290 -0.210 1.00 91.94 211 GLU A CA 1
ATOM 1674 C C . GLU A 1 211 ? 4.653 -4.250 0.185 1.00 91.94 211 GLU A C 1
ATOM 1676 O O . GLU A 1 211 ? 3.610 -4.597 0.740 1.00 91.94 211 GLU A O 1
ATOM 1681 N N . LEU A 1 212 ? 4.848 -2.992 -0.221 1.00 92.69 212 LEU A N 1
ATOM 1682 C CA . LEU A 1 212 ? 3.864 -1.922 -0.004 1.00 92.69 212 LEU A CA 1
ATOM 1683 C C . LEU A 1 212 ? 2.484 -2.261 -0.591 1.00 92.69 212 LEU A C 1
ATOM 1685 O O . LEU A 1 212 ? 1.456 -2.038 0.044 1.00 92.69 212 LEU A O 1
ATOM 1689 N N . ARG A 1 213 ? 2.439 -2.890 -1.773 1.00 92.62 213 ARG A N 1
ATOM 1690 C CA . ARG A 1 213 ? 1.179 -3.358 -2.375 1.00 92.62 213 ARG A CA 1
ATOM 1691 C C . ARG A 1 213 ? 0.493 -4.441 -1.536 1.00 92.62 213 ARG A C 1
ATOM 1693 O O . ARG A 1 213 ? -0.733 -4.492 -1.519 1.00 92.62 213 ARG A O 1
ATOM 1700 N N . ALA A 1 214 ? 1.249 -5.293 -0.840 1.00 94.00 214 ALA A N 1
ATOM 1701 C CA . ALA A 1 214 ? 0.676 -6.263 0.088 1.00 94.00 214 ALA A CA 1
ATOM 1702 C C . ALA A 1 214 ? 0.134 -5.563 1.342 1.00 94.00 214 ALA A C 1
ATOM 1704 O O . ALA A 1 214 ? -1.017 -5.803 1.693 1.00 94.00 214 ALA A O 1
ATOM 1705 N N . ILE A 1 215 ? 0.896 -4.634 1.937 1.00 95.88 215 ILE A N 1
ATOM 1706 C CA . ILE A 1 215 ? 0.444 -3.806 3.069 1.00 95.88 215 ILE A CA 1
ATOM 1707 C C . ILE A 1 215 ? -0.879 -3.103 2.732 1.00 95.88 215 ILE A C 1
ATOM 1709 O O . ILE A 1 215 ? -1.839 -3.226 3.485 1.00 95.88 215 ILE A O 1
ATOM 1713 N N . ALA A 1 216 ? -0.980 -2.438 1.576 1.00 96.44 216 ALA A N 1
ATOM 1714 C CA . ALA A 1 216 ? -2.196 -1.723 1.179 1.00 96.44 216 ALA A CA 1
ATOM 1715 C C . ALA A 1 216 ? -3.426 -2.643 1.026 1.00 96.44 216 ALA A C 1
ATOM 1717 O O . ALA A 1 216 ? -4.521 -2.281 1.457 1.00 96.44 216 ALA A O 1
ATOM 1718 N N . ARG A 1 217 ? -3.253 -3.854 0.470 1.00 95.81 217 ARG A N 1
ATOM 1719 C CA . ARG A 1 217 ? -4.331 -4.861 0.397 1.00 95.81 217 ARG A CA 1
ATOM 1720 C C . ARG A 1 217 ? -4.739 -5.376 1.775 1.00 95.81 217 ARG A C 1
ATOM 1722 O O . ARG A 1 217 ? -5.923 -5.608 1.992 1.00 95.81 217 ARG A O 1
ATOM 1729 N N . ILE A 1 218 ? -3.780 -5.569 2.681 1.00 96.50 218 ILE A N 1
ATOM 1730 C CA . ILE A 1 218 ? -4.055 -6.029 4.046 1.00 96.50 218 ILE A CA 1
ATOM 1731 C C . ILE A 1 218 ? -4.785 -4.928 4.820 1.00 96.50 218 ILE A C 1
ATOM 1733 O O . ILE A 1 218 ? -5.809 -5.228 5.413 1.00 96.50 218 ILE A O 1
ATOM 1737 N N . ILE A 1 219 ? -4.372 -3.658 4.712 1.00 97.50 219 ILE A N 1
ATOM 1738 C CA . ILE A 1 219 ? -5.112 -2.512 5.275 1.00 97.50 219 ILE A CA 1
ATOM 1739 C C . ILE A 1 219 ? -6.562 -2.505 4.774 1.00 97.50 219 ILE A C 1
ATOM 1741 O O . ILE A 1 219 ? -7.473 -2.473 5.598 1.00 97.50 219 ILE A O 1
ATOM 1745 N N . LYS A 1 220 ? -6.791 -2.605 3.452 1.00 97.00 220 LYS A N 1
ATOM 1746 C CA . LYS A 1 220 ? -8.150 -2.699 2.886 1.00 97.00 220 LYS A CA 1
ATOM 1747 C C . LYS A 1 220 ? -8.928 -3.860 3.506 1.00 97.00 220 LYS A C 1
ATOM 1749 O O . LYS A 1 220 ? -10.023 -3.648 4.012 1.00 97.00 220 LYS A O 1
ATOM 1754 N N . LYS A 1 221 ? -8.369 -5.072 3.462 1.00 97.38 221 LYS A N 1
ATOM 1755 C CA . LYS A 1 221 ? -9.042 -6.280 3.947 1.00 97.38 221 LYS A CA 1
ATOM 1756 C C . LYS A 1 221 ? -9.370 -6.176 5.439 1.00 97.38 221 LYS A C 1
ATOM 1758 O O . LYS A 1 221 ? -10.520 -6.339 5.810 1.00 97.38 221 LYS A O 1
ATOM 1763 N N . THR A 1 222 ? -8.393 -5.842 6.279 1.00 97.44 222 THR A N 1
ATOM 1764 C CA . THR A 1 222 ? -8.580 -5.656 7.724 1.00 97.44 222 THR A CA 1
ATOM 1765 C C . THR A 1 222 ? -9.630 -4.588 8.025 1.00 97.44 222 THR A C 1
ATOM 1767 O O . THR A 1 222 ? -10.420 -4.778 8.949 1.00 97.44 222 THR A O 1
ATOM 1770 N N . ALA A 1 223 ? -9.683 -3.501 7.247 1.00 97.38 223 ALA A N 1
ATOM 1771 C CA . ALA A 1 223 ? -10.718 -2.485 7.392 1.00 97.38 223 ALA A CA 1
ATOM 1772 C C . ALA A 1 223 ? -12.113 -3.012 7.059 1.00 97.38 223 ALA A C 1
ATOM 1774 O O . ALA A 1 223 ? -13.034 -2.833 7.848 1.00 97.38 223 ALA A O 1
ATOM 1775 N N . ASP A 1 224 ? -12.269 -3.643 5.896 1.00 96.88 224 ASP A N 1
ATOM 1776 C CA . ASP A 1 224 ? -13.572 -4.084 5.409 1.00 96.88 224 ASP A CA 1
ATOM 1777 C C . ASP A 1 224 ? -14.102 -5.266 6.253 1.00 96.88 224 ASP A C 1
ATOM 1779 O O . ASP A 1 224 ? -15.260 -5.236 6.666 1.00 96.88 224 ASP A O 1
ATOM 1783 N N . ASP A 1 225 ? -13.242 -6.225 6.627 1.00 97.75 225 ASP A N 1
ATOM 1784 C CA . ASP A 1 225 ? -13.571 -7.372 7.495 1.00 97.75 225 ASP A CA 1
ATOM 1785 C C . ASP A 1 225 ? -14.031 -6.942 8.909 1.00 97.75 225 ASP A C 1
ATOM 1787 O O . ASP A 1 225 ? -14.806 -7.649 9.550 1.00 97.75 225 ASP A O 1
ATOM 1791 N N . ASN A 1 226 ? -13.559 -5.791 9.414 1.00 97.62 226 ASN A N 1
ATOM 1792 C CA . ASN A 1 226 ? -13.845 -5.291 10.771 1.00 97.62 226 ASN A CA 1
ATOM 1793 C C . ASN A 1 226 ? -14.674 -3.992 10.787 1.00 97.62 226 ASN A C 1
ATOM 1795 O O . ASN A 1 226 ? -14.809 -3.359 11.837 1.00 97.62 226 ASN A O 1
ATOM 1799 N N . ASN A 1 227 ? -15.203 -3.573 9.632 1.00 96.19 227 ASN A N 1
ATOM 1800 C CA . ASN A 1 227 ? -15.926 -2.313 9.430 1.00 96.19 227 ASN A CA 1
ATOM 1801 C C . ASN A 1 227 ? -15.210 -1.073 10.023 1.00 96.19 227 ASN A C 1
ATOM 1803 O O . ASN A 1 227 ? -15.823 -0.237 10.690 1.00 96.19 227 ASN A O 1
ATOM 1807 N N . LYS A 1 228 ? -13.894 -0.965 9.803 1.00 96.25 228 LYS A N 1
ATOM 1808 C CA . LYS A 1 228 ? -13.071 0.184 10.212 1.00 96.25 228 LYS A CA 1
ATOM 1809 C C . LYS A 1 228 ? -12.888 1.180 9.071 1.00 96.25 228 LYS A C 1
ATOM 1811 O O . LYS A 1 228 ? -12.808 0.812 7.898 1.00 96.25 228 LYS A O 1
ATOM 1816 N N . THR A 1 229 ? -12.763 2.456 9.418 1.00 95.06 229 THR A N 1
ATOM 1817 C CA . THR A 1 229 ? -12.500 3.519 8.442 1.00 95.06 229 THR A CA 1
ATOM 1818 C C . THR A 1 229 ? -10.997 3.732 8.291 1.00 95.06 229 THR A C 1
ATOM 1820 O O . THR A 1 229 ? -10.267 3.833 9.275 1.00 95.06 229 THR A O 1
ATOM 1823 N N . TYR A 1 230 ? -10.539 3.818 7.045 1.00 96.69 230 TYR A N 1
ATOM 1824 C CA . TYR A 1 230 ? -9.160 4.140 6.694 1.00 96.69 230 TYR A CA 1
ATOM 1825 C C . TYR A 1 230 ? -9.135 5.015 5.439 1.00 96.69 230 TYR A C 1
ATOM 1827 O O . TYR A 1 230 ? -10.088 5.000 4.652 1.00 96.69 230 TYR A O 1
ATOM 1835 N N . ALA A 1 231 ? -8.041 5.749 5.228 1.00 97.12 231 ALA A N 1
ATOM 1836 C CA . ALA A 1 231 ? -7.857 6.531 4.007 1.00 97.12 231 ALA A CA 1
ATOM 1837 C C . ALA A 1 231 ? -6.381 6.750 3.660 1.00 97.12 231 ALA A C 1
ATOM 1839 O O . ALA A 1 231 ? -5.639 7.320 4.458 1.00 97.12 231 ALA A O 1
ATOM 1840 N N . PHE A 1 232 ? -5.939 6.357 2.464 1.00 97.12 232 PHE A N 1
ATOM 1841 C CA . PHE A 1 232 ? -4.578 6.656 2.012 1.00 97.12 232 PHE A CA 1
ATOM 1842 C C . PHE A 1 232 ? -4.368 8.157 1.780 1.00 97.12 232 PHE A C 1
ATOM 1844 O O . PHE A 1 232 ? -5.268 8.880 1.349 1.00 97.12 232 PHE A O 1
ATOM 1851 N N . THR A 1 233 ? -3.148 8.617 2.058 1.00 95.00 233 THR A N 1
ATOM 1852 C CA . THR A 1 233 ? -2.716 10.012 1.907 1.00 95.00 233 THR A CA 1
ATOM 1853 C C . THR A 1 233 ? -1.266 10.080 1.409 1.00 95.00 233 THR A C 1
ATOM 1855 O O . THR A 1 233 ? -0.613 9.045 1.244 1.00 95.00 233 THR A O 1
ATOM 1858 N N . LEU A 1 234 ? -0.762 11.291 1.143 1.00 93.19 234 LEU A N 1
ATOM 1859 C CA . LEU A 1 234 ? 0.597 11.557 0.645 1.00 93.19 234 LEU A CA 1
ATOM 1860 C C . LEU A 1 234 ? 0.937 10.653 -0.561 1.00 93.19 234 LEU A C 1
ATOM 1862 O O . LEU A 1 234 ? 0.060 10.355 -1.374 1.00 93.19 234 LEU A O 1
ATOM 1866 N N . ASN A 1 235 ? 2.193 10.212 -0.688 1.00 92.81 235 ASN A N 1
ATOM 1867 C CA . ASN A 1 235 ? 2.689 9.393 -1.801 1.00 92.81 235 ASN A CA 1
ATOM 1868 C C . ASN A 1 235 ? 1.784 8.182 -2.096 1.00 92.81 235 ASN A C 1
ATOM 1870 O O . ASN A 1 235 ? 1.484 7.912 -3.256 1.00 92.81 235 ASN A O 1
ATOM 1874 N N . ALA A 1 236 ? 1.299 7.493 -1.054 1.00 94.12 236 ALA A N 1
ATOM 1875 C CA . ALA A 1 236 ? 0.418 6.338 -1.209 1.00 94.12 236 ALA A CA 1
ATOM 1876 C C . ALA A 1 236 ? -0.910 6.724 -1.876 1.00 94.12 236 ALA A C 1
ATOM 1878 O O . ALA A 1 236 ? -1.271 6.125 -2.884 1.00 94.12 236 ALA A O 1
ATOM 1879 N N . GLY A 1 237 ? -1.593 7.759 -1.375 1.00 94.06 237 GLY A N 1
ATOM 1880 C CA . GLY A 1 237 ? -2.857 8.229 -1.954 1.00 94.06 237 GLY A CA 1
ATOM 1881 C C . GLY A 1 237 ? -2.714 8.778 -3.378 1.00 94.06 237 GLY A C 1
ATOM 1882 O O . GLY A 1 237 ? -3.562 8.520 -4.226 1.00 94.06 237 GLY A O 1
ATOM 1883 N N . ILE A 1 238 ? -1.621 9.489 -3.671 1.00 92.69 238 ILE A N 1
ATOM 1884 C CA . ILE A 1 238 ? -1.367 10.085 -4.996 1.00 92.69 238 ILE A CA 1
ATOM 1885 C C . ILE A 1 238 ? -1.012 9.014 -6.033 1.00 92.69 238 ILE A C 1
ATOM 1887 O O . ILE A 1 238 ? -1.481 9.093 -7.167 1.00 92.69 238 ILE A O 1
ATOM 1891 N N . SER A 1 239 ? -0.254 7.981 -5.642 1.00 93.12 239 SER A N 1
ATOM 1892 C CA . SER A 1 239 ? 0.162 6.882 -6.533 1.00 93.12 239 SER A CA 1
ATOM 1893 C C . SER A 1 239 ? -0.995 6.084 -7.150 1.00 93.12 239 SER A C 1
ATOM 1895 O O . SER A 1 239 ? -0.787 5.314 -8.085 1.00 93.12 239 SER A O 1
ATOM 1897 N N . LEU A 1 240 ? -2.215 6.271 -6.636 1.00 92.81 240 LEU A N 1
ATOM 1898 C CA . LEU A 1 240 ? -3.442 5.670 -7.155 1.00 92.81 240 LEU A CA 1
ATOM 1899 C C . LEU A 1 240 ? -4.045 6.454 -8.329 1.00 92.81 240 LEU A C 1
ATOM 1901 O O . LEU A 1 240 ? -4.831 5.886 -9.082 1.00 92.81 240 LEU A O 1
ATOM 1905 N N . TYR A 1 241 ? -3.675 7.728 -8.499 1.00 90.38 241 TYR A N 1
ATOM 1906 C CA . TYR A 1 241 ? -4.138 8.580 -9.597 1.00 90.38 241 TYR A CA 1
ATOM 1907 C C . TYR A 1 241 ? -3.189 8.567 -10.798 1.00 90.38 241 TYR A C 1
ATOM 1909 O O . TYR A 1 241 ? -3.647 8.632 -11.936 1.00 90.38 241 TYR A O 1
ATOM 1917 N N . PHE A 1 242 ? -1.876 8.503 -10.563 1.00 88.75 242 PHE A N 1
ATOM 1918 C CA . PHE A 1 242 ? -0.873 8.426 -11.625 1.00 88.75 242 PHE A CA 1
ATOM 1919 C C . PHE A 1 242 ? 0.437 7.786 -11.129 1.00 88.75 242 PHE A C 1
ATOM 1921 O O . PHE A 1 242 ? 0.691 7.771 -9.922 1.00 88.75 242 PHE A O 1
ATOM 1928 N N . PRO A 1 243 ? 1.286 7.256 -12.035 1.00 87.69 243 PRO A N 1
ATOM 1929 C CA . PRO A 1 243 ? 2.580 6.687 -11.665 1.00 87.69 243 PRO A CA 1
ATOM 1930 C C . PRO A 1 243 ? 3.485 7.722 -10.988 1.00 87.69 243 PRO A C 1
ATOM 1932 O O . PRO A 1 243 ? 3.651 8.825 -11.507 1.00 87.69 243 PRO A O 1
ATOM 1935 N N . LEU A 1 244 ? 4.086 7.338 -9.862 1.00 87.69 244 LEU A N 1
ATOM 1936 C CA . LEU A 1 244 ? 5.061 8.130 -9.110 1.00 87.69 244 LEU A CA 1
ATOM 1937 C C . LEU A 1 244 ? 6.428 7.447 -9.075 1.00 87.69 244 LEU A C 1
ATOM 1939 O O . LEU A 1 244 ? 6.530 6.233 -9.271 1.00 87.69 244 LEU A O 1
ATOM 1943 N N . ASP A 1 245 ? 7.449 8.228 -8.723 1.00 87.31 245 ASP A N 1
ATOM 1944 C CA . ASP A 1 245 ? 8.748 7.704 -8.310 1.00 87.31 245 ASP A CA 1
ATOM 1945 C C . ASP A 1 245 ? 8.608 6.673 -7.167 1.00 87.31 245 ASP A C 1
ATOM 1947 O O . ASP A 1 245 ? 7.727 6.808 -6.306 1.00 87.31 245 ASP A O 1
ATOM 1951 N N . PRO A 1 246 ? 9.474 5.640 -7.114 1.00 88.00 246 PRO A N 1
ATOM 1952 C CA . PRO A 1 246 ? 9.426 4.625 -6.067 1.00 88.00 246 PRO A CA 1
ATOM 1953 C C . PRO A 1 246 ? 9.544 5.218 -4.656 1.00 88.00 246 PRO A C 1
ATOM 1955 O O . PRO A 1 246 ? 10.477 5.958 -4.349 1.00 88.00 246 PRO A O 1
ATOM 1958 N N . PHE A 1 247 ? 8.633 4.822 -3.768 1.00 91.81 247 PHE A N 1
ATOM 1959 C CA . PHE A 1 247 ? 8.646 5.178 -2.349 1.00 91.81 247 PHE A CA 1
ATOM 1960 C C . PHE A 1 247 ? 8.648 3.921 -1.471 1.00 91.81 247 PHE A C 1
ATOM 1962 O O . PHE A 1 247 ? 8.191 2.859 -1.890 1.00 91.81 247 PHE A O 1
ATOM 1969 N N . SER A 1 248 ? 9.164 4.046 -0.245 1.00 92.12 248 SER A N 1
ATOM 1970 C CA . SER A 1 248 ? 9.287 2.964 0.747 1.00 92.12 248 SER A CA 1
ATOM 1971 C C . SER A 1 248 ? 8.264 3.034 1.888 1.00 92.12 248 SER A C 1
ATOM 1973 O O . SER A 1 248 ? 8.220 2.128 2.715 1.00 92.12 248 SER A O 1
ATOM 1975 N N . LEU A 1 249 ? 7.455 4.097 1.943 1.00 93.56 249 LEU A N 1
ATOM 1976 C CA . LEU A 1 249 ? 6.632 4.453 3.100 1.00 93.56 249 LEU A CA 1
ATOM 1977 C C . LEU A 1 249 ? 5.182 4.751 2.690 1.00 93.56 249 LEU A C 1
ATOM 1979 O O . LEU A 1 249 ? 4.909 5.740 2.001 1.00 93.56 249 LEU A O 1
ATOM 1983 N N . ILE A 1 250 ? 4.246 3.903 3.121 1.00 95.94 250 ILE A N 1
ATOM 1984 C CA . ILE A 1 250 ? 2.804 4.142 2.964 1.00 95.94 250 ILE A CA 1
ATOM 1985 C C . ILE A 1 250 ? 2.322 5.082 4.061 1.00 95.94 250 ILE A C 1
ATOM 1987 O O . ILE A 1 250 ? 2.619 4.851 5.226 1.00 95.94 250 ILE A O 1
ATOM 1991 N N . HIS A 1 251 ? 1.509 6.076 3.702 1.00 95.75 251 HIS A N 1
ATOM 1992 C CA . HIS A 1 251 ? 0.817 6.925 4.669 1.00 95.75 251 HIS A CA 1
ATOM 1993 C C . HIS A 1 251 ? -0.696 6.750 4.569 1.00 95.75 251 HIS A C 1
ATOM 1995 O O . HIS A 1 251 ? -1.258 6.776 3.468 1.00 95.75 251 HIS A O 1
ATOM 2001 N N . PHE A 1 252 ? -1.363 6.603 5.711 1.00 96.75 252 PHE A N 1
ATOM 2002 C CA . PHE A 1 252 ? -2.818 6.493 5.779 1.00 96.75 252 PHE A CA 1
ATOM 2003 C C . PHE A 1 252 ? -3.374 7.035 7.099 1.00 96.75 252 PHE A C 1
ATOM 2005 O O . PHE A 1 252 ? -2.687 7.049 8.120 1.00 96.75 252 PHE A O 1
ATOM 2012 N N . TYR A 1 253 ? -4.622 7.494 7.052 1.00 96.44 253 TYR A N 1
ATOM 2013 C CA . TYR A 1 253 ? -5.388 7.921 8.213 1.00 96.44 253 TYR A CA 1
ATOM 2014 C C . TYR A 1 253 ? -6.168 6.770 8.833 1.00 96.44 253 TYR A C 1
ATOM 2016 O O . TYR A 1 253 ? -6.737 5.947 8.109 1.00 96.44 253 TYR A O 1
ATOM 2024 N N . ILE A 1 254 ? -6.262 6.803 10.161 1.00 96.06 254 ILE A N 1
ATOM 2025 C CA . ILE A 1 254 ? -7.143 5.971 10.991 1.00 96.06 254 ILE A CA 1
ATOM 2026 C C . ILE A 1 254 ? -7.838 6.842 12.050 1.00 96.06 254 ILE A C 1
ATOM 2028 O O . ILE A 1 254 ? -7.364 7.937 12.370 1.00 96.06 254 ILE A O 1
ATOM 2032 N N . ALA A 1 255 ? -8.955 6.357 12.594 1.00 94.19 255 ALA A N 1
ATOM 2033 C CA . ALA A 1 255 ? -9.564 6.958 13.776 1.00 94.19 255 ALA A CA 1
ATOM 2034 C C . ALA A 1 255 ? -8.624 6.818 14.987 1.00 94.19 255 ALA A C 1
ATOM 2036 O O . ALA A 1 255 ? -7.908 5.819 15.112 1.00 94.19 255 ALA A O 1
ATOM 2037 N N . LYS A 1 256 ? -8.617 7.813 15.879 1.00 92.44 256 LYS A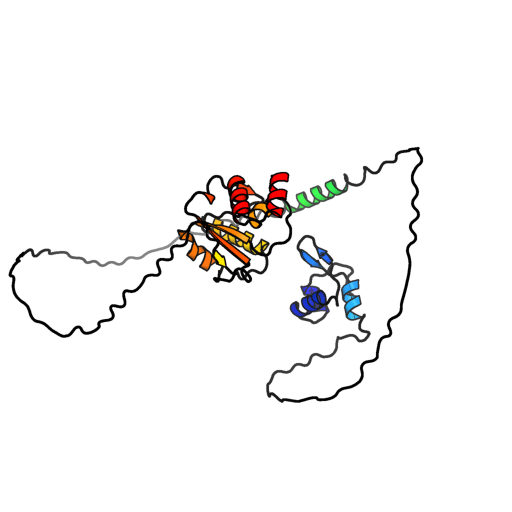 N 1
ATOM 2038 C CA . LYS A 1 256 ? -7.722 7.850 17.049 1.00 92.44 256 LYS A CA 1
ATOM 2039 C C . LYS A 1 256 ? -7.946 6.660 17.989 1.00 92.44 256 LYS A C 1
ATOM 2041 O O . LYS A 1 256 ? -6.995 6.123 18.548 1.00 92.44 256 LYS A O 1
ATOM 2046 N N . GLU A 1 257 ? -9.197 6.236 18.104 1.00 93.69 257 GLU A N 1
ATOM 2047 C CA . GLU A 1 257 ? -9.686 5.139 18.938 1.00 93.69 257 GLU A CA 1
ATOM 2048 C C . GLU A 1 257 ? -9.295 3.756 18.390 1.00 93.69 257 GLU A C 1
ATOM 2050 O O . GLU A 1 257 ? -9.275 2.779 19.134 1.00 93.69 257 GLU A O 1
ATOM 2055 N N . ASP A 1 258 ? -8.967 3.664 17.097 1.00 95.00 258 ASP A N 1
ATOM 2056 C CA . ASP A 1 258 ? -8.651 2.403 16.420 1.00 95.00 258 ASP A CA 1
ATOM 2057 C C . ASP A 1 258 ? -7.147 2.078 16.405 1.00 95.00 258 ASP A C 1
ATOM 2059 O O . ASP A 1 258 ? -6.759 1.027 15.890 1.00 95.00 258 ASP A O 1
ATOM 2063 N N . LEU A 1 259 ? -6.280 2.948 16.941 1.00 94.19 259 LEU A N 1
ATOM 2064 C CA . LEU A 1 259 ? -4.823 2.784 16.856 1.00 94.19 259 LEU A CA 1
ATOM 2065 C C . LEU A 1 259 ? -4.348 1.414 17.354 1.00 94.19 259 LEU A C 1
ATOM 2067 O O . LEU A 1 259 ? -3.588 0.747 16.652 1.00 94.19 259 LEU A O 1
ATOM 2071 N N . ASP A 1 260 ? -4.810 0.969 18.521 1.00 95.81 260 ASP A N 1
ATOM 2072 C CA . ASP A 1 260 ? -4.369 -0.305 19.097 1.00 95.81 260 ASP A CA 1
ATOM 2073 C C . ASP A 1 260 ? -4.896 -1.508 18.297 1.00 95.81 260 ASP A C 1
ATOM 2075 O O . ASP A 1 260 ? -4.140 -2.440 18.022 1.00 95.81 260 ASP A O 1
ATOM 2079 N N . PHE A 1 261 ? -6.130 -1.431 17.780 1.00 97.00 261 PHE A N 1
ATOM 2080 C CA . PHE A 1 261 ? -6.665 -2.414 16.829 1.00 97.00 261 PHE A CA 1
ATOM 2081 C C . PHE A 1 261 ? -5.761 -2.545 15.591 1.00 97.00 261 PHE A C 1
ATOM 2083 O O . PHE A 1 261 ? -5.450 -3.660 15.161 1.00 97.00 261 PHE A O 1
ATOM 2090 N N . TRP A 1 262 ? -5.307 -1.421 15.026 1.00 96.88 262 TRP A N 1
ATOM 2091 C CA . TRP A 1 262 ? -4.411 -1.419 13.870 1.00 96.88 262 TRP A CA 1
ATOM 2092 C C . TRP A 1 262 ? -3.006 -1.927 14.217 1.00 96.88 262 TRP A C 1
ATOM 2094 O O . TRP A 1 262 ? -2.423 -2.658 13.411 1.00 96.88 262 TRP A O 1
ATOM 2104 N N . LYS A 1 263 ? -2.481 -1.608 15.411 1.00 96.19 263 LYS A N 1
ATOM 2105 C CA . LYS A 1 263 ? -1.202 -2.148 15.904 1.00 96.19 263 LYS A CA 1
ATOM 2106 C C . LYS A 1 263 ? -1.234 -3.673 15.989 1.00 96.19 263 LYS A C 1
ATOM 2108 O O . LYS A 1 263 ? -0.327 -4.320 15.465 1.00 96.19 263 LYS A O 1
ATOM 2113 N N . GLU A 1 264 ? -2.277 -4.244 16.586 1.00 95.88 264 GLU A N 1
ATOM 2114 C CA . GLU A 1 264 ? -2.421 -5.695 16.742 1.00 95.88 264 GLU A CA 1
ATOM 2115 C C . GLU A 1 264 ? -2.622 -6.406 15.395 1.00 95.88 264 GLU A C 1
ATOM 2117 O O . GLU A 1 264 ? -1.860 -7.314 15.052 1.00 95.88 264 GLU A O 1
ATOM 2122 N N . ASN A 1 265 ? -3.597 -5.968 14.589 1.00 95.62 265 ASN A N 1
ATOM 2123 C CA . ASN A 1 265 ? -3.990 -6.675 13.364 1.00 95.62 265 ASN A CA 1
ATOM 2124 C C . ASN A 1 265 ? -2.943 -6.598 12.241 1.00 95.62 265 ASN A C 1
ATOM 2126 O O . ASN A 1 265 ? -2.820 -7.540 11.458 1.00 95.62 265 ASN A O 1
ATOM 2130 N N . LEU A 1 266 ? -2.170 -5.509 12.160 1.00 95.31 266 LEU A N 1
ATOM 2131 C CA . LEU A 1 266 ? -1.081 -5.362 11.183 1.00 95.31 266 LEU A CA 1
ATOM 2132 C C . LEU A 1 266 ? 0.303 -5.711 11.759 1.00 95.31 266 LEU A C 1
ATOM 2134 O O . LEU A 1 266 ? 1.309 -5.535 11.067 1.00 95.31 266 LEU A O 1
ATOM 2138 N N . GLN A 1 267 ? 0.369 -6.189 13.010 1.00 95.19 267 GLN A N 1
ATOM 2139 C CA . GLN A 1 267 ? 1.610 -6.505 13.732 1.00 95.19 267 GLN A CA 1
ATOM 2140 C C . GLN A 1 267 ? 2.616 -5.338 13.724 1.00 95.19 267 GLN A C 1
ATOM 2142 O O . GLN A 1 267 ? 3.819 -5.524 13.499 1.00 95.19 267 GLN A O 1
ATOM 2147 N N . LEU A 1 268 ? 2.112 -4.116 13.925 1.00 95.56 268 LEU A N 1
ATOM 2148 C CA . LEU A 1 268 ? 2.917 -2.900 13.859 1.00 95.56 268 LEU A CA 1
ATOM 2149 C C . LEU A 1 268 ? 3.873 -2.825 15.043 1.00 95.56 268 LEU A C 1
ATOM 2151 O O . LEU A 1 268 ? 3.491 -3.019 16.196 1.00 95.56 268 LEU A O 1
ATOM 2155 N N . ARG A 1 269 ? 5.121 -2.466 14.754 1.00 95.00 269 ARG A N 1
ATOM 2156 C CA . ARG A 1 269 ? 6.120 -2.121 15.765 1.00 95.00 269 ARG A CA 1
ATOM 2157 C C . ARG A 1 269 ? 6.514 -0.666 15.596 1.00 95.00 269 ARG A C 1
ATOM 2159 O O . ARG A 1 269 ? 6.794 -0.243 14.479 1.00 95.00 269 ARG A O 1
ATOM 2166 N N . GLU A 1 270 ? 6.516 0.089 16.688 1.00 95.25 270 GLU A N 1
ATOM 2167 C CA . GLU A 1 270 ? 6.977 1.482 16.694 1.00 95.25 270 GLU A CA 1
ATOM 2168 C C . GLU A 1 270 ? 8.423 1.544 16.190 1.00 95.25 270 GLU A C 1
ATOM 2170 O O . GLU A 1 270 ? 9.244 0.680 16.513 1.00 95.25 270 GLU A O 1
ATOM 2175 N N . SER A 1 271 ? 8.707 2.506 15.312 1.00 93.75 271 SER A N 1
ATOM 2176 C CA . SER A 1 271 ? 9.942 2.517 14.531 1.00 93.75 271 SER A CA 1
ATOM 2177 C C . SER A 1 271 ? 10.455 3.929 14.266 1.00 93.75 271 SER A C 1
ATOM 2179 O O . SER A 1 271 ? 9.740 4.918 14.423 1.00 93.75 271 SER A O 1
ATOM 2181 N N . SER A 1 272 ? 11.721 4.021 13.859 1.00 93.50 272 SER A N 1
ATOM 2182 C CA . SER A 1 272 ? 12.324 5.276 13.421 1.00 93.50 272 SER A CA 1
ATOM 2183 C C . SER A 1 272 ? 11.790 5.679 12.040 1.00 93.50 272 SER A C 1
ATOM 2185 O O . SER A 1 272 ? 11.326 4.841 11.267 1.00 93.50 272 SER A O 1
ATOM 2187 N N . THR A 1 273 ? 11.932 6.952 11.673 1.00 90.06 273 THR A N 1
ATOM 2188 C CA . THR A 1 273 ? 11.623 7.430 10.312 1.00 90.06 273 THR A CA 1
ATOM 2189 C C . THR A 1 273 ? 12.480 6.778 9.221 1.00 90.06 273 THR A C 1
ATOM 2191 O O . THR A 1 273 ? 12.090 6.807 8.057 1.00 90.06 273 THR A O 1
ATOM 2194 N N . ALA A 1 274 ? 13.638 6.206 9.572 1.00 90.50 274 ALA A N 1
ATOM 2195 C CA . ALA A 1 274 ? 14.545 5.550 8.632 1.00 90.50 274 ALA A CA 1
ATOM 2196 C C . ALA A 1 274 ? 14.172 4.081 8.367 1.00 90.50 274 ALA A C 1
ATOM 2198 O O . ALA A 1 274 ? 14.394 3.589 7.262 1.00 90.50 274 ALA A O 1
ATOM 2199 N N . ASP A 1 275 ? 13.606 3.400 9.367 1.00 92.44 275 ASP A N 1
ATOM 2200 C CA . ASP A 1 275 ? 13.287 1.967 9.315 1.00 92.44 275 ASP A CA 1
ATOM 2201 C C . ASP A 1 275 ? 11.789 1.691 9.078 1.00 92.44 275 ASP A C 1
ATOM 2203 O O . ASP A 1 275 ? 11.406 0.563 8.763 1.00 92.44 275 ASP A O 1
ATOM 2207 N N . ALA A 1 276 ? 10.927 2.702 9.223 1.00 95.00 276 ALA A N 1
ATOM 2208 C CA . ALA A 1 276 ? 9.489 2.583 9.010 1.00 95.00 276 ALA A CA 1
ATOM 2209 C C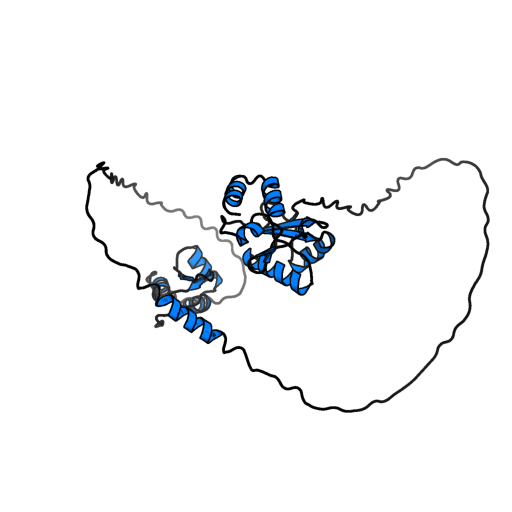 . ALA A 1 276 ? 9.114 2.394 7.530 1.00 95.00 276 ALA A C 1
ATOM 2211 O O . ALA A 1 276 ? 9.603 3.088 6.638 1.00 95.00 276 ALA A O 1
ATOM 2212 N N . ASN A 1 277 ? 8.152 1.503 7.289 1.00 95.06 277 ASN A N 1
ATOM 2213 C CA . ASN A 1 277 ? 7.464 1.338 6.003 1.00 95.06 277 ASN A CA 1
ATOM 2214 C C . ASN A 1 277 ? 5.987 1.774 6.062 1.00 95.06 277 ASN A C 1
ATOM 2216 O O . ASN A 1 277 ? 5.305 1.797 5.031 1.00 95.06 277 ASN A O 1
ATOM 2220 N N . LEU A 1 278 ? 5.504 2.167 7.248 1.00 96.31 278 LEU A N 1
ATOM 2221 C CA . LEU A 1 278 ? 4.150 2.651 7.479 1.00 96.31 278 LEU A CA 1
ATOM 2222 C C . LEU A 1 278 ? 4.141 3.931 8.336 1.00 96.31 278 LEU A C 1
ATOM 2224 O O . LEU A 1 278 ? 4.734 3.978 9.409 1.00 96.31 278 LEU A O 1
ATOM 2228 N N . GLY A 1 279 ? 3.451 4.965 7.861 1.00 95.56 279 GLY A N 1
ATOM 2229 C CA . GLY A 1 279 ? 3.161 6.206 8.573 1.00 95.56 279 GLY A CA 1
ATOM 2230 C C . GLY A 1 279 ? 1.662 6.299 8.847 1.00 95.56 279 GLY A C 1
ATOM 2231 O O . GLY A 1 279 ? 0.853 6.372 7.921 1.00 95.56 279 GLY A O 1
ATOM 2232 N N . VAL A 1 280 ? 1.287 6.274 10.119 1.00 95.88 280 VAL A N 1
ATOM 2233 C CA . VAL A 1 280 ? -0.104 6.333 10.574 1.00 95.88 280 VAL A CA 1
ATOM 2234 C C . VAL A 1 280 ? -0.413 7.762 10.998 1.00 95.88 280 VAL A C 1
ATOM 2236 O O . VAL A 1 280 ? 0.272 8.309 11.859 1.00 95.88 280 VAL A O 1
ATOM 2239 N N . LEU A 1 281 ? -1.445 8.363 10.407 1.00 94.38 281 LEU A N 1
ATOM 2240 C CA . LEU A 1 281 ? -1.947 9.674 10.805 1.00 94.38 281 LEU A CA 1
ATOM 2241 C C . LEU A 1 281 ? -3.244 9.496 11.594 1.00 94.38 281 LEU A C 1
ATOM 2243 O O . LEU A 1 281 ? -4.192 8.870 11.118 1.00 94.38 281 LEU A O 1
ATOM 2247 N N . LEU A 1 282 ? -3.299 10.059 12.796 1.00 94.00 282 LEU A N 1
ATOM 2248 C CA . LEU A 1 282 ? -4.497 10.007 13.631 1.00 94.00 282 LEU A CA 1
ATOM 2249 C C . LEU A 1 282 ? -5.405 11.193 13.316 1.00 94.00 282 LEU A C 1
ATOM 2251 O O . LEU A 1 282 ? -4.950 12.336 13.225 1.00 94.00 282 LEU A O 1
ATOM 2255 N N . THR A 1 283 ? -6.698 10.920 13.158 1.00 91.19 283 THR A N 1
ATOM 2256 C CA . THR A 1 283 ? -7.720 11.947 12.948 1.00 91.19 283 THR A CA 1
ATOM 2257 C C . THR A 1 283 ? -8.977 11.643 13.753 1.00 91.19 283 THR A C 1
ATOM 2259 O O . THR A 1 283 ? -9.343 10.483 13.939 1.00 91.19 283 THR A O 1
ATOM 2262 N N . SER A 1 284 ? -9.661 12.706 14.167 1.00 84.94 284 SER A N 1
ATOM 2263 C CA . SER A 1 284 ? -10.946 12.649 14.872 1.00 84.94 284 SER A CA 1
ATOM 2264 C C . SER A 1 284 ? -12.136 12.986 13.954 1.00 84.94 284 SER A C 1
ATOM 2266 O O . SER A 1 284 ? -13.262 13.113 14.427 1.00 84.94 284 SER A O 1
ATOM 2268 N N . GLY A 1 285 ? -11.916 13.172 12.641 1.00 76.50 285 GLY A N 1
ATOM 2269 C CA . GLY A 1 285 ? -12.999 13.517 11.707 1.00 76.50 285 GLY A CA 1
ATOM 2270 C C . GLY A 1 285 ? -12.585 13.936 10.289 1.00 76.50 285 GLY A C 1
ATOM 2271 O O . GLY A 1 285 ? -12.887 13.208 9.341 1.00 76.50 285 GLY A O 1
ATOM 2272 N N . PRO A 1 286 ? -11.911 15.088 10.095 1.00 80.19 286 PRO A N 1
ATOM 2273 C CA . PRO A 1 286 ? -11.909 15.792 8.807 1.00 80.19 286 PRO A CA 1
ATOM 2274 C C . PRO A 1 286 ? -11.260 15.021 7.650 1.00 80.19 286 PRO A C 1
ATOM 2276 O O . PRO A 1 286 ? -11.633 15.236 6.501 1.00 80.19 286 PRO A O 1
ATOM 2279 N N . ALA A 1 287 ? -10.327 14.095 7.910 1.00 84.69 287 ALA A N 1
ATOM 2280 C CA . ALA A 1 287 ? -9.714 13.304 6.837 1.00 84.69 287 ALA A CA 1
ATOM 2281 C C . ALA A 1 287 ? -10.656 12.247 6.224 1.00 84.69 287 ALA A C 1
ATOM 2283 O O . ALA A 1 287 ? -10.381 11.753 5.131 1.00 84.69 287 ALA A O 1
ATOM 2284 N N . PHE A 1 288 ? -11.768 11.921 6.893 1.00 91.12 288 PHE A N 1
ATOM 2285 C CA . PHE A 1 288 ? -12.784 10.986 6.401 1.00 91.12 288 PHE A CA 1
ATOM 2286 C C . PHE A 1 288 ? -13.983 11.677 5.735 1.00 91.12 288 PHE A C 1
ATOM 2288 O O . PHE A 1 288 ? -14.883 11.009 5.224 1.00 91.12 288 PHE A O 1
ATOM 2295 N N . GLU A 1 289 ? -13.994 13.009 5.680 1.00 90.25 289 GLU A N 1
ATOM 2296 C CA . GLU A 1 289 ? -14.995 13.751 4.921 1.00 90.25 289 GLU A CA 1
ATOM 2297 C C . GLU A 1 289 ? -14.710 13.650 3.415 1.00 90.25 289 GLU A C 1
ATOM 2299 O O . GLU A 1 289 ? -13.638 14.022 2.933 1.00 90.25 289 GLU A O 1
ATOM 2304 N N . ASN A 1 290 ? -15.708 13.197 2.650 1.00 91.31 290 ASN A N 1
ATOM 2305 C CA . ASN A 1 290 ? -15.637 13.054 1.190 1.00 91.31 290 ASN A CA 1
ATOM 2306 C C . ASN A 1 290 ? -14.508 12.113 0.718 1.00 91.31 290 ASN A C 1
ATOM 2308 O O . ASN A 1 290 ? -13.761 12.440 -0.209 1.00 91.31 290 ASN A O 1
ATOM 2312 N N . LEU A 1 291 ? -14.390 10.942 1.357 1.00 93.81 291 LEU A N 1
ATOM 2313 C CA . LEU A 1 291 ? -13.509 9.866 0.895 1.00 93.81 291 LEU A CA 1
ATOM 2314 C C . LEU A 1 291 ? -13.791 9.502 -0.564 1.00 93.81 291 LEU A C 1
ATOM 2316 O O . LEU A 1 291 ? -14.942 9.391 -0.985 1.00 93.81 291 LEU A O 1
ATOM 2320 N N . GLN A 1 292 ? -12.717 9.294 -1.319 1.00 94.56 292 GLN A N 1
ATOM 2321 C CA . GLN A 1 292 ? -12.766 8.899 -2.720 1.00 94.56 292 GLN A CA 1
ATOM 2322 C C . GLN A 1 292 ? -12.235 7.473 -2.842 1.00 94.56 292 GLN A C 1
ATOM 2324 O O . GLN A 1 292 ? -11.193 7.146 -2.274 1.00 94.56 292 GLN A O 1
ATOM 2329 N N . GLU A 1 293 ? -12.944 6.619 -3.572 1.00 95.25 293 GLU A N 1
ATOM 2330 C CA . GLU A 1 293 ? -12.471 5.272 -3.877 1.00 95.25 293 GLU A CA 1
ATOM 2331 C C . GLU A 1 293 ? -11.749 5.281 -5.225 1.00 95.25 293 GLU A C 1
ATOM 2333 O O . GLU A 1 293 ? -12.320 5.657 -6.248 1.00 95.25 293 GLU A O 1
ATOM 2338 N N . VAL A 1 294 ? -10.473 4.898 -5.218 1.00 94.00 294 VAL A N 1
ATOM 2339 C CA . VAL A 1 294 ? -9.614 4.878 -6.407 1.00 94.00 294 VAL A CA 1
ATOM 2340 C C . VAL A 1 294 ? -8.939 3.518 -6.475 1.00 94.00 294 VAL A C 1
ATOM 2342 O O . VAL A 1 294 ? -8.268 3.106 -5.530 1.00 94.00 294 VAL A O 1
ATOM 2345 N N . SER A 1 295 ? -9.136 2.795 -7.580 1.00 90.38 295 SER A N 1
ATOM 2346 C CA . SER A 1 295 ? -8.614 1.429 -7.764 1.00 90.38 295 SER A CA 1
ATOM 2347 C C . SER A 1 295 ? -8.995 0.463 -6.622 1.00 90.38 295 SER A C 1
ATOM 2349 O O . SER A 1 295 ? -8.198 -0.385 -6.222 1.00 90.38 295 SER A O 1
ATOM 2351 N N . GLY A 1 296 ? -10.206 0.615 -6.069 1.00 93.38 296 GLY A N 1
ATOM 2352 C CA . GLY A 1 296 ? -10.710 -0.191 -4.950 1.00 93.38 296 GLY A CA 1
ATOM 2353 C C . GLY A 1 296 ? -10.100 0.140 -3.582 1.00 93.38 296 GLY A C 1
ATOM 2354 O O . GLY A 1 296 ? -10.209 -0.662 -2.657 1.00 93.38 296 GLY A O 1
ATOM 2355 N N . LEU A 1 297 ? -9.403 1.272 -3.437 1.00 96.44 297 LEU A N 1
ATOM 2356 C CA . LEU A 1 297 ? -8.801 1.716 -2.177 1.00 96.44 297 LEU A CA 1
ATOM 2357 C C . LEU A 1 297 ? -9.386 3.067 -1.755 1.00 96.44 297 LEU A C 1
ATOM 2359 O O . LEU A 1 297 ? -9.575 3.957 -2.584 1.00 96.44 297 LEU A O 1
ATOM 2363 N N . LYS A 1 298 ? -9.654 3.227 -0.454 1.00 96.75 298 LYS A N 1
ATOM 2364 C CA . LYS A 1 298 ? -10.176 4.475 0.125 1.00 96.75 298 LYS A CA 1
ATOM 2365 C C . LYS A 1 298 ? -9.039 5.498 0.249 1.00 96.75 298 LYS A C 1
ATOM 2367 O O . LYS A 1 298 ? -7.986 5.200 0.816 1.00 96.75 298 LYS A O 1
ATOM 2372 N N . VAL A 1 299 ? -9.249 6.703 -0.273 1.00 96.44 299 VAL A N 1
ATOM 2373 C CA . VAL A 1 299 ? -8.280 7.811 -0.320 1.00 96.44 299 VAL A CA 1
ATOM 2374 C C . VAL A 1 299 ? -8.931 9.074 0.237 1.00 96.44 299 VAL A C 1
ATOM 2376 O O . VAL A 1 299 ? -10.126 9.302 0.030 1.00 96.44 299 VAL A O 1
ATOM 2379 N N . VAL A 1 300 ? -8.160 9.913 0.933 1.00 95.19 300 VAL A N 1
ATOM 2380 C CA . VAL A 1 300 ? -8.649 11.239 1.351 1.00 95.19 300 VAL A CA 1
ATOM 2381 C C . VAL A 1 300 ? -8.952 12.117 0.133 1.00 95.19 300 VAL A C 1
ATOM 2383 O O . VAL A 1 300 ? -8.377 11.931 -0.943 1.00 95.19 300 VAL A O 1
ATOM 2386 N N . SER A 1 301 ? -9.849 13.091 0.295 1.00 93.75 301 SER A N 1
ATOM 2387 C CA . SER A 1 301 ? -10.220 14.003 -0.792 1.00 93.75 301 SER A CA 1
ATOM 2388 C C . SER A 1 301 ? -9.006 14.750 -1.367 1.00 93.75 301 SER A C 1
ATOM 2390 O O . SER A 1 301 ? -8.050 15.059 -0.646 1.00 93.75 301 SER A O 1
ATOM 2392 N N . LYS A 1 302 ? -9.050 15.106 -2.664 1.00 90.75 302 LYS A N 1
ATOM 2393 C CA . LYS A 1 302 ? -7.976 15.874 -3.334 1.00 90.75 302 LYS A CA 1
ATOM 2394 C C . LYS A 1 302 ? -7.500 17.092 -2.526 1.00 90.75 302 LYS A C 1
ATOM 2396 O O . LYS A 1 302 ? -6.300 17.323 -2.427 1.00 90.75 302 LYS A O 1
ATOM 2401 N N . ALA A 1 303 ? -8.409 17.844 -1.900 1.00 90.44 303 ALA A N 1
ATOM 2402 C CA . ALA A 1 303 ? -8.050 19.007 -1.081 1.00 90.44 303 ALA A CA 1
ATOM 2403 C C . ALA A 1 303 ? -7.137 18.642 0.108 1.00 90.44 303 ALA A C 1
ATOM 2405 O O . ALA A 1 303 ? -6.178 19.358 0.401 1.00 90.44 303 ALA A O 1
ATOM 2406 N N . ILE A 1 304 ? -7.397 17.503 0.755 1.00 91.62 304 ILE A N 1
ATOM 2407 C CA . ILE A 1 304 ? -6.628 17.005 1.900 1.00 91.62 304 ILE A CA 1
ATOM 2408 C C . ILE A 1 304 ? -5.298 16.394 1.437 1.00 91.62 304 ILE A C 1
ATOM 2410 O O . ILE A 1 304 ? -4.272 16.663 2.061 1.00 91.62 304 ILE A O 1
ATOM 2414 N N . LEU A 1 305 ? -5.267 15.678 0.301 1.00 90.38 305 LEU A N 1
ATOM 2415 C CA . LEU A 1 305 ? -4.011 15.237 -0.330 1.00 90.38 305 LEU A CA 1
ATOM 2416 C C . LEU A 1 305 ? -3.064 16.422 -0.579 1.00 90.38 305 LEU A C 1
ATOM 2418 O O . LEU A 1 305 ? -1.902 16.381 -0.171 1.00 90.38 305 LEU A O 1
ATOM 2422 N N . MET A 1 306 ? -3.574 17.499 -1.186 1.00 89.12 306 MET A N 1
ATOM 2423 C CA . MET A 1 306 ? -2.788 18.701 -1.483 1.00 89.12 306 MET A CA 1
ATOM 2424 C C . MET A 1 306 ? -2.336 19.445 -0.224 1.00 89.12 306 MET A C 1
ATOM 2426 O O . MET A 1 306 ? -1.204 19.927 -0.172 1.00 89.12 306 MET A O 1
ATOM 2430 N N . SER A 1 307 ? -3.189 19.519 0.803 1.00 89.56 307 SER A N 1
ATOM 2431 C CA . SER A 1 307 ? -2.822 20.093 2.103 1.00 89.56 307 SER A CA 1
ATOM 2432 C C . SER A 1 307 ? -1.656 19.324 2.736 1.00 89.56 307 SER A C 1
ATOM 2434 O O . SER A 1 307 ? -0.633 19.909 3.086 1.00 89.56 307 SER A O 1
ATOM 2436 N N . ASN A 1 308 ? -1.756 17.994 2.782 1.00 89.19 308 ASN A N 1
ATOM 2437 C CA . ASN A 1 308 ? -0.746 17.130 3.388 1.00 89.19 308 ASN A CA 1
ATOM 2438 C C . ASN A 1 308 ? 0.597 17.176 2.646 1.00 89.19 308 ASN A C 1
ATOM 2440 O O . ASN A 1 308 ? 1.646 17.244 3.286 1.00 89.19 308 ASN A O 1
ATOM 2444 N N . LEU A 1 309 ? 0.590 17.217 1.308 1.00 87.50 309 LEU A N 1
ATOM 2445 C CA . LEU A 1 309 ? 1.811 17.419 0.517 1.00 87.50 309 LEU A CA 1
ATOM 2446 C C . LEU A 1 309 ? 2.533 18.724 0.863 1.00 87.50 309 LEU A C 1
ATOM 2448 O O . LEU A 1 309 ? 3.761 18.737 0.981 1.00 87.50 309 LEU A O 1
ATOM 2452 N N . ARG A 1 310 ? 1.775 19.817 1.022 1.00 87.56 310 ARG A N 1
ATOM 2453 C CA . ARG A 1 310 ? 2.321 21.132 1.383 1.00 87.56 310 ARG A CA 1
ATOM 2454 C C . ARG A 1 310 ? 2.934 21.106 2.783 1.00 87.56 310 ARG A C 1
ATOM 2456 O O . ARG A 1 310 ? 4.027 21.639 2.951 1.00 87.56 310 ARG A O 1
ATOM 2463 N N . SER A 1 311 ? 2.303 20.423 3.740 1.00 86.00 311 SER A N 1
ATOM 2464 C CA . SER A 1 311 ? 2.839 20.232 5.097 1.00 86.00 311 SER A CA 1
ATOM 2465 C C . SER A 1 311 ? 4.156 19.447 5.129 1.00 86.00 311 SER A C 1
ATOM 2467 O O . SER A 1 311 ? 5.040 19.777 5.914 1.00 86.00 311 SER A O 1
ATOM 2469 N N . VAL A 1 312 ? 4.324 18.444 4.259 1.00 81.69 312 VAL A N 1
ATOM 2470 C CA . VAL A 1 312 ? 5.571 17.653 4.152 1.00 81.69 312 VAL A CA 1
ATOM 2471 C C . VAL A 1 312 ? 6.674 18.396 3.369 1.00 81.69 312 VAL A C 1
ATOM 2473 O O . VAL A 1 312 ? 7.836 17.999 3.400 1.00 81.69 312 VAL A O 1
ATOM 2476 N N . GLY A 1 313 ? 6.349 19.500 2.684 1.00 74.50 313 GLY A N 1
ATOM 2477 C CA . GLY A 1 313 ? 7.327 20.366 2.010 1.00 74.50 313 GLY A CA 1
ATOM 2478 C C . GLY A 1 313 ? 7.944 19.777 0.734 1.00 74.50 313 GLY A C 1
ATOM 2479 O O . GLY A 1 313 ? 8.978 20.257 0.262 1.00 74.50 313 GLY A O 1
ATOM 2480 N N . ASN A 1 314 ? 7.332 18.737 0.158 1.00 72.50 314 ASN A N 1
ATOM 2481 C CA . ASN A 1 314 ? 7.905 17.978 -0.954 1.00 72.50 314 ASN A CA 1
ATOM 2482 C C . ASN A 1 314 ? 7.611 18.647 -2.317 1.00 72.50 314 ASN A C 1
ATOM 2484 O O . ASN A 1 314 ? 6.807 18.173 -3.121 1.00 72.50 314 ASN A O 1
ATOM 2488 N N . ASN A 1 315 ? 8.244 19.804 -2.547 1.00 73.81 315 ASN A N 1
ATOM 2489 C CA . ASN A 1 315 ? 7.902 20.758 -3.615 1.00 73.81 315 ASN A CA 1
ATOM 2490 C C . ASN A 1 315 ? 7.918 20.174 -5.042 1.00 73.81 315 ASN A C 1
ATOM 2492 O O . ASN A 1 315 ? 7.113 20.592 -5.872 1.00 73.81 315 ASN A O 1
ATOM 2496 N N . SER A 1 316 ? 8.802 19.209 -5.331 1.00 76.38 316 SER A N 1
ATOM 2497 C CA . SER A 1 316 ? 8.874 18.557 -6.650 1.00 76.38 316 SER A CA 1
ATOM 2498 C C . SER A 1 316 ? 7.573 17.814 -6.961 1.00 76.38 316 SER A C 1
ATOM 2500 O O . SER A 1 316 ? 6.896 18.132 -7.938 1.00 76.38 316 SER A O 1
ATOM 2502 N N . LEU A 1 317 ? 7.176 16.905 -6.064 1.00 79.06 317 LEU A N 1
ATOM 2503 C CA . LEU A 1 317 ? 5.935 16.139 -6.167 1.00 79.06 317 LEU A CA 1
ATOM 2504 C C . LEU A 1 317 ? 4.708 17.058 -6.169 1.00 79.06 317 LEU A C 1
ATOM 2506 O O . LEU A 1 317 ? 3.802 16.856 -6.968 1.00 79.06 317 LEU A O 1
ATOM 2510 N N . LEU A 1 318 ? 4.696 18.104 -5.333 1.00 82.50 318 LEU A N 1
ATOM 2511 C CA . LEU A 1 318 ? 3.602 19.078 -5.313 1.00 82.50 318 LEU A CA 1
ATOM 2512 C C . LEU A 1 318 ? 3.382 19.713 -6.697 1.00 82.50 318 LEU A C 1
ATOM 2514 O O . LEU A 1 318 ? 2.251 19.745 -7.174 1.00 82.50 318 LEU A O 1
ATOM 2518 N N . SER A 1 319 ? 4.456 20.159 -7.361 1.00 81.00 319 SER A N 1
ATOM 2519 C CA . SER A 1 319 ? 4.364 20.754 -8.700 1.00 81.00 319 SER A CA 1
ATOM 2520 C C . SER A 1 319 ? 3.901 19.768 -9.775 1.00 81.00 319 SER A C 1
ATOM 2522 O O . SER A 1 319 ? 3.205 20.157 -10.709 1.00 81.00 319 SER A O 1
ATOM 2524 N N . GLU A 1 320 ? 4.243 18.486 -9.652 1.00 82.38 320 GLU A N 1
ATOM 2525 C CA . GLU A 1 320 ? 3.790 17.463 -10.593 1.00 82.38 320 GLU A CA 1
ATOM 2526 C C . GLU A 1 320 ? 2.299 17.155 -10.408 1.00 82.38 320 GLU A C 1
ATOM 2528 O O . GLU A 1 320 ? 1.563 17.055 -11.390 1.00 82.38 320 GLU A O 1
ATOM 2533 N N . VAL A 1 321 ? 1.841 17.074 -9.156 1.00 84.75 321 VAL A N 1
ATOM 2534 C CA . VAL A 1 321 ? 0.430 16.858 -8.818 1.00 84.75 321 VAL A CA 1
ATOM 2535 C C . VAL A 1 321 ? -0.427 18.043 -9.273 1.00 84.75 321 VAL A C 1
ATOM 2537 O O . VAL A 1 321 ? -1.440 17.821 -9.929 1.00 84.75 321 VAL A O 1
ATOM 2540 N N . GLU A 1 322 ? -0.012 19.291 -9.018 1.00 83.50 322 GLU A N 1
ATOM 2541 C CA . GLU A 1 322 ? -0.756 20.495 -9.447 1.00 83.50 322 GLU A CA 1
ATOM 2542 C C . GLU A 1 322 ? -0.906 20.618 -10.974 1.00 83.50 322 GLU A C 1
ATOM 2544 O O . GLU A 1 322 ? -1.839 21.268 -11.438 1.00 83.50 322 GLU A O 1
ATOM 2549 N N . ASN A 1 323 ? -0.038 19.973 -11.761 1.00 80.62 323 ASN A N 1
ATOM 2550 C CA . ASN A 1 323 ? -0.142 19.932 -13.223 1.00 80.62 323 ASN A CA 1
ATOM 2551 C C . ASN A 1 323 ? -0.945 18.729 -13.766 1.00 80.62 323 ASN A C 1
ATOM 2553 O O . ASN A 1 323 ? -1.216 18.687 -14.967 1.00 80.62 323 ASN A O 1
ATOM 2557 N N . LYS A 1 324 ? -1.293 17.740 -12.927 1.00 78.38 324 LYS A N 1
ATOM 2558 C CA . LYS A 1 324 ? -1.926 16.468 -13.340 1.00 78.38 324 LYS A CA 1
ATOM 2559 C C . LYS A 1 324 ? -3.305 16.191 -12.719 1.00 78.38 324 LYS A C 1
ATOM 2561 O O . LYS A 1 324 ? -4.003 15.314 -13.231 1.00 78.38 324 LYS A O 1
ATOM 2566 N N . MET A 1 325 ? -3.685 16.861 -11.624 1.00 72.06 325 MET A N 1
ATOM 2567 C CA . MET A 1 325 ? -4.930 16.613 -10.863 1.00 72.06 325 MET A CA 1
ATOM 2568 C C . MET A 1 325 ? -6.079 17.581 -11.142 1.00 72.06 325 MET A C 1
ATOM 2570 O O . MET A 1 325 ? -7.221 17.115 -10.907 1.00 72.06 325 MET A O 1
#

Sequence (325 aa):
MELEDRFFKSTEVADILGVSLRTLYRYMDSQKIDSVQLPSGRHRFTKKQIEGFLYSSGEPLMQNIPNNSQDSGNRIEVNTGMDLPQIKQSDSQTGYNKPSQEPNQSSAPASTQETEEEDLEKELDALLKSLESEDDEEEISEDFIDKEEEPQNVLQSEPQVVAPVQNESVSPTQSSNFSSASSILEETKEVEPTNNLDENEVHYFYCPYNELRAIARIIKKTADDNNKTYAFTLNAGISLYFPLDPFSLIHFYIAKEDLDFWKENLQLRESSTADANLGVLLTSGPAFENLQEVSGLKVVSKAILMSNLRSVGNNSLLSEVENKM

InterPro domains:
  IPR009061 Putative DNA-binding domain superfamily [SSF46955] (7-55)
  IPR041657 Helix-turn-helix domain, group 17 [PF12728] (9-54)

Radius of gyration: 36.26 Å; chains: 1; bounding box: 87×59×119 Å

Organism: NCBI:txid1975090

Secondary structure (DSSP, 8-state):
-PPPSSEEEHHHHHHHHTS-HHHHHHHHHTTSS--EEPTTS-EEEEHHHHHHHHHHSSS---S-----------------------PPP-------------------------SSSHHHHHHHHHHHTTTTTSS---------------------------------------------------------------TT-EEEEE-S-S-HHHHHHHHHHHHHHTT--EEEEHHHHHTTTS-----S-EEEEEEGGGHHHHHHHTT-EE--TTT-SEEEEEESSGGGTT-EEETTEEE--HHHHHHHHHHHT-HHHHHHHHTT-

pLDDT: mean 72.86, std 22.85, range [33.72, 97.75]